Protein AF-A0AAD5RZU9-F1 (afdb_monomer)

Structure (mmCIF, N/CA/C/O backbone):
data_AF-A0AAD5RZU9-F1
#
_entry.id   AF-A0AAD5RZU9-F1
#
loop_
_atom_site.group_PDB
_atom_site.id
_atom_site.type_symbol
_atom_site.label_atom_id
_atom_site.label_alt_id
_atom_site.label_comp_id
_atom_site.label_asym_id
_atom_site.label_entity_id
_atom_site.label_seq_id
_atom_site.pdbx_PDB_ins_code
_atom_site.Cartn_x
_atom_site.Cartn_y
_atom_site.Cartn_z
_atom_site.occupancy
_atom_site.B_iso_or_equiv
_atom_site.auth_seq_id
_atom_site.auth_comp_id
_atom_site.auth_asym_id
_atom_site.auth_atom_id
_atom_site.pdbx_PDB_model_num
ATOM 1 N N . MET A 1 1 ? 43.852 -25.094 -18.781 1.00 45.72 1 MET A N 1
ATOM 2 C CA . MET A 1 1 ? 44.597 -25.985 -17.863 1.00 45.72 1 MET A CA 1
ATOM 3 C C . MET A 1 1 ? 44.093 -27.403 -18.079 1.00 45.72 1 MET A C 1
ATOM 5 O O . MET A 1 1 ? 42.888 -27.613 -18.045 1.00 45.72 1 MET A O 1
ATOM 9 N N . ASN A 1 2 ? 44.993 -28.327 -18.418 1.00 46.03 2 ASN A N 1
ATOM 10 C CA . ASN A 1 2 ? 44.664 -29.678 -18.882 1.00 46.03 2 ASN A CA 1
ATOM 11 C C . ASN A 1 2 ? 44.110 -30.547 -17.738 1.00 46.03 2 ASN A C 1
ATOM 13 O O . ASN A 1 2 ? 44.664 -30.569 -16.645 1.00 46.03 2 ASN A O 1
ATOM 17 N N . SER A 1 3 ? 43.025 -31.283 -18.001 1.00 56.66 3 SER A N 1
ATOM 18 C CA . SER A 1 3 ? 42.264 -32.088 -17.022 1.00 56.66 3 SER A CA 1
ATOM 19 C C . SER A 1 3 ? 42.995 -33.360 -16.532 1.00 56.66 3 SER A C 1
ATOM 21 O O . SER A 1 3 ? 42.434 -34.176 -15.807 1.00 56.66 3 SER A O 1
ATOM 23 N N . SER A 1 4 ? 44.257 -33.548 -16.920 1.00 58.56 4 SER A N 1
ATOM 24 C CA . SER A 1 4 ? 45.050 -34.759 -16.678 1.00 58.56 4 SER A CA 1
ATOM 25 C C . SER A 1 4 ? 45.869 -34.753 -15.378 1.00 58.56 4 SER A C 1
ATOM 27 O O . SER A 1 4 ? 46.595 -35.707 -15.127 1.00 58.56 4 SER A O 1
ATOM 29 N N . GLN A 1 5 ? 45.742 -33.727 -14.529 1.00 66.19 5 GLN A N 1
ATOM 30 C CA . GLN A 1 5 ? 46.444 -33.624 -13.233 1.00 66.19 5 GLN A CA 1
ATOM 31 C C . GLN A 1 5 ? 45.500 -33.625 -12.017 1.00 66.19 5 GLN A C 1
ATOM 33 O O . GLN A 1 5 ? 45.852 -33.140 -10.946 1.00 66.19 5 GLN A O 1
ATOM 38 N N . LEU A 1 6 ? 44.286 -34.157 -12.162 1.00 69.06 6 LEU A N 1
ATOM 39 C CA . LEU A 1 6 ? 43.354 -34.309 -11.044 1.00 69.06 6 LEU A CA 1
ATOM 40 C C . LEU A 1 6 ? 43.446 -35.718 -10.456 1.00 69.06 6 LEU A C 1
ATOM 42 O O . LEU A 1 6 ? 43.413 -36.712 -11.181 1.00 69.06 6 LEU A O 1
ATOM 46 N N . CYS A 1 7 ? 43.532 -35.789 -9.127 1.00 77.94 7 CYS A N 1
ATOM 47 C CA . CYS A 1 7 ? 43.504 -37.042 -8.382 1.00 77.94 7 CYS A CA 1
ATOM 48 C C . CYS A 1 7 ? 42.190 -37.808 -8.641 1.00 77.94 7 CYS A C 1
ATOM 50 O O . CYS A 1 7 ? 41.152 -37.188 -8.883 1.00 77.94 7 CYS A O 1
ATOM 52 N N . HIS A 1 8 ? 42.204 -39.144 -8.576 1.00 73.06 8 HIS A N 1
ATOM 53 C CA . HIS A 1 8 ? 41.023 -39.969 -8.883 1.00 73.06 8 HIS A CA 1
ATOM 54 C C . HIS A 1 8 ? 39.801 -39.586 -8.024 1.00 73.06 8 HIS A C 1
ATOM 56 O O . HIS A 1 8 ? 38.738 -39.297 -8.569 1.00 73.06 8 HIS A O 1
ATOM 62 N N . ASN A 1 9 ? 39.994 -39.405 -6.712 1.00 70.69 9 ASN A N 1
ATOM 63 C CA . ASN A 1 9 ? 38.937 -38.948 -5.796 1.00 70.69 9 ASN A CA 1
ATOM 64 C C . ASN A 1 9 ? 38.432 -37.532 -6.114 1.00 70.69 9 ASN A C 1
ATOM 66 O O . ASN A 1 9 ? 37.252 -37.232 -5.957 1.00 70.69 9 ASN A O 1
ATOM 70 N N . CYS A 1 10 ? 39.311 -36.655 -6.600 1.00 70.25 10 CYS A N 1
ATOM 71 C CA . CYS A 1 10 ? 38.970 -35.289 -6.988 1.00 70.25 10 CYS A CA 1
ATOM 72 C C . CYS A 1 10 ? 38.070 -35.290 -8.233 1.00 70.25 10 CYS A C 1
ATOM 74 O O . CYS A 1 10 ? 37.144 -34.488 -8.350 1.00 70.25 10 CYS A O 1
ATOM 76 N N . ARG A 1 11 ? 3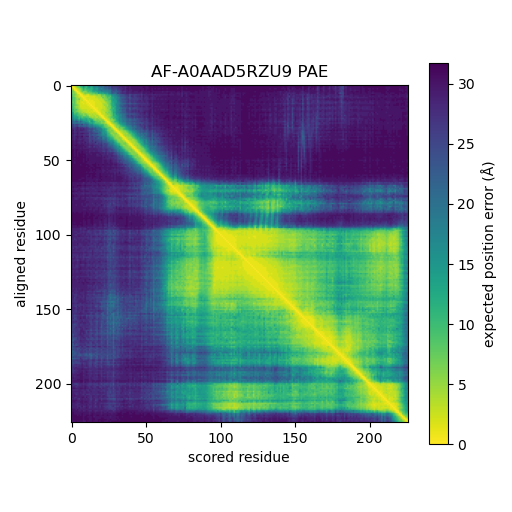8.326 -36.222 -9.158 1.00 75.56 11 ARG A N 1
ATOM 77 C CA . ARG A 1 11 ? 37.529 -36.421 -10.369 1.00 75.56 11 ARG A CA 1
ATOM 78 C C . ARG A 1 11 ? 36.162 -37.027 -10.047 1.00 75.56 11 ARG A C 1
ATOM 80 O O . ARG A 1 11 ? 35.163 -36.583 -10.611 1.00 75.56 11 ARG A O 1
ATOM 87 N N . GLU A 1 12 ? 36.096 -37.979 -9.121 1.00 73.44 12 GLU A N 1
ATOM 88 C CA . GLU A 1 12 ? 34.823 -38.545 -8.660 1.00 73.44 12 GLU A CA 1
ATOM 89 C C . GLU A 1 12 ? 33.955 -37.515 -7.929 1.00 73.44 12 GLU A C 1
ATOM 91 O O . GLU A 1 12 ? 32.762 -37.418 -8.221 1.00 73.44 12 GLU A O 1
ATOM 96 N N . ALA A 1 13 ? 34.544 -36.674 -7.074 1.00 70.88 13 ALA A N 1
ATOM 97 C CA . ALA A 1 13 ? 33.821 -35.599 -6.391 1.00 70.88 13 ALA A CA 1
ATOM 98 C C . ALA A 1 13 ? 33.225 -34.574 -7.377 1.00 70.88 13 ALA A C 1
ATOM 100 O O . ALA A 1 13 ? 32.072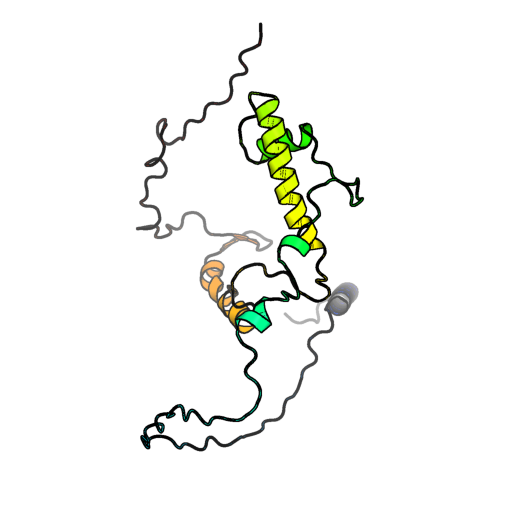 -34.160 -7.232 1.00 70.88 13 ALA A O 1
ATOM 101 N N . LEU A 1 14 ? 33.968 -34.224 -8.434 1.00 70.38 14 LEU A N 1
ATOM 102 C CA . LEU A 1 14 ? 33.482 -33.346 -9.505 1.00 70.38 14 LEU A CA 1
ATOM 103 C C . LEU A 1 14 ? 32.337 -33.993 -10.300 1.00 70.38 14 LEU A C 1
ATOM 105 O O . LEU A 1 14 ? 31.335 -33.342 -10.603 1.00 70.38 14 LEU A O 1
ATOM 109 N N . HIS A 1 15 ? 32.437 -35.291 -10.599 1.00 68.81 15 HIS A N 1
ATOM 110 C CA . HIS A 1 15 ? 31.354 -36.022 -11.259 1.00 68.81 15 HIS A CA 1
ATOM 111 C C . HIS A 1 15 ? 30.110 -36.173 -10.369 1.00 68.81 15 HIS A C 1
ATOM 113 O O . HIS A 1 15 ? 28.994 -36.105 -10.889 1.00 68.81 15 HIS A O 1
ATOM 119 N N . ALA A 1 16 ? 30.271 -36.332 -9.053 1.00 69.56 16 ALA A N 1
ATOM 120 C CA . ALA A 1 16 ? 29.161 -36.386 -8.104 1.00 69.56 16 ALA A CA 1
ATOM 121 C C . ALA A 1 16 ? 28.430 -35.035 -8.003 1.00 69.56 16 ALA A C 1
ATOM 123 O O . ALA A 1 16 ? 27.199 -35.002 -8.084 1.00 69.56 16 ALA A O 1
ATOM 124 N N . GLN A 1 17 ? 29.167 -33.916 -7.947 1.00 63.59 17 GL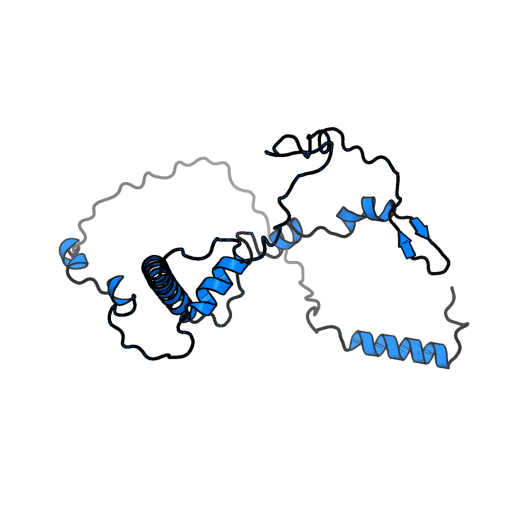N A N 1
ATOM 125 C CA . GLN A 1 17 ? 28.566 -32.576 -7.980 1.00 63.59 17 GLN A CA 1
ATOM 126 C C . GLN A 1 17 ? 27.812 -32.303 -9.288 1.00 63.59 17 GLN A C 1
ATOM 128 O O . GLN A 1 17 ? 26.684 -31.811 -9.255 1.00 63.59 17 GLN A O 1
ATOM 133 N N . LEU A 1 18 ? 28.376 -32.673 -10.442 1.00 62.72 18 LEU A N 1
ATOM 134 C CA . LEU A 1 18 ? 27.710 -32.461 -11.733 1.00 62.72 18 LEU A CA 1
ATOM 135 C C . LEU A 1 18 ? 26.458 -33.339 -11.916 1.00 62.72 18 LEU A C 1
ATOM 137 O O . LEU A 1 18 ? 25.520 -32.923 -12.600 1.00 62.72 18 LEU A O 1
ATOM 141 N N . ARG A 1 19 ? 26.398 -34.528 -11.296 1.00 59.28 19 ARG A N 1
ATOM 142 C CA . ARG A 1 19 ? 25.178 -35.360 -11.282 1.00 59.28 19 ARG A CA 1
ATOM 143 C C . ARG A 1 19 ? 24.091 -34.763 -10.392 1.00 59.28 19 ARG A C 1
ATOM 145 O O . ARG A 1 19 ? 22.953 -34.683 -10.843 1.00 59.28 19 ARG A O 1
ATOM 152 N N . SER A 1 20 ? 24.450 -34.281 -9.199 1.00 56.91 20 SER A N 1
ATOM 153 C CA . SER A 1 20 ? 23.518 -33.590 -8.297 1.00 56.91 20 SER A CA 1
ATOM 154 C C . SER A 1 20 ? 22.915 -32.334 -8.933 1.00 56.91 20 SER A C 1
ATOM 156 O O . SER A 1 20 ? 21.751 -32.032 -8.690 1.00 56.91 20 SER A O 1
ATOM 158 N N . TYR A 1 21 ? 23.687 -31.621 -9.758 1.00 52.09 21 TYR A N 1
ATOM 159 C CA . TYR A 1 21 ? 23.225 -30.403 -10.427 1.00 52.09 21 TYR A CA 1
ATOM 160 C C . TYR A 1 21 ? 22.329 -30.689 -11.642 1.00 52.09 21 TYR A C 1
ATOM 162 O O . TYR A 1 21 ? 21.478 -29.880 -11.994 1.00 52.09 21 TYR A O 1
ATOM 170 N N . ARG A 1 22 ? 22.471 -31.858 -12.286 1.00 53.28 22 ARG A N 1
ATOM 171 C CA . ARG A 1 22 ? 21.589 -32.275 -13.392 1.00 53.28 22 ARG A CA 1
ATOM 172 C C . ARG A 1 22 ? 20.238 -32.820 -12.928 1.00 53.28 22 ARG A C 1
ATOM 174 O O . ARG A 1 22 ? 19.300 -32.795 -13.719 1.00 53.28 22 ARG A O 1
ATOM 181 N N . SER A 1 23 ? 20.117 -33.286 -11.685 1.00 52.91 23 SER A N 1
ATOM 182 C CA . SER A 1 23 ? 18.847 -33.772 -11.120 1.00 52.91 23 SER A CA 1
ATOM 183 C C . SER A 1 23 ? 17.966 -32.675 -10.510 1.00 52.91 23 SER A C 1
ATOM 185 O O . SER A 1 23 ? 16.815 -32.950 -10.192 1.00 52.91 23 SER A O 1
ATOM 187 N N . SER A 1 24 ? 18.474 -31.446 -10.353 1.00 51.19 24 SER A N 1
ATOM 188 C CA . SER A 1 24 ? 17.739 -30.305 -9.781 1.00 51.19 24 SER A CA 1
ATOM 189 C C . SER A 1 24 ? 17.290 -29.264 -10.814 1.00 51.19 24 SER A C 1
ATOM 191 O O . SER A 1 24 ? 16.790 -28.206 -10.438 1.00 51.19 24 SER A O 1
ATOM 193 N N . ILE A 1 25 ? 17.439 -29.549 -12.112 1.00 46.56 25 ILE A N 1
ATOM 194 C CA . ILE A 1 25 ? 16.925 -28.688 -13.182 1.00 46.56 25 ILE A CA 1
ATOM 195 C C . ILE A 1 25 ? 15.514 -29.172 -13.551 1.00 46.56 25 ILE A C 1
ATOM 197 O O . ILE A 1 25 ? 15.372 -30.302 -14.029 1.00 46.56 25 ILE A O 1
ATOM 201 N N . PRO A 1 26 ? 14.458 -28.359 -13.361 1.00 46.19 26 PRO A N 1
ATOM 202 C CA . PRO A 1 26 ? 13.126 -28.706 -13.833 1.00 46.19 26 PRO A CA 1
ATOM 203 C C . PRO A 1 26 ? 13.129 -28.893 -15.357 1.00 46.19 26 PRO A C 1
ATOM 205 O O . PRO A 1 26 ? 13.631 -28.067 -16.119 1.00 46.19 26 PRO A O 1
ATOM 208 N N . ILE A 1 27 ? 12.546 -30.008 -15.799 1.00 49.03 27 ILE A N 1
ATOM 209 C CA . ILE A 1 27 ? 12.383 -30.406 -17.200 1.00 49.03 27 ILE A CA 1
ATOM 210 C C . ILE A 1 27 ? 11.407 -29.437 -17.883 1.00 49.03 27 ILE A C 1
ATOM 212 O O . ILE A 1 27 ? 10.227 -29.748 -17.999 1.00 49.03 27 ILE A O 1
ATOM 216 N N . ARG A 1 28 ? 11.854 -28.260 -18.336 1.00 47.66 28 ARG A N 1
ATOM 217 C CA . ARG A 1 28 ? 11.049 -27.388 -19.219 1.00 47.66 28 ARG A CA 1
ATOM 218 C C . ARG A 1 28 ? 11.878 -26.594 -20.224 1.00 47.66 28 ARG A C 1
ATOM 220 O O . ARG A 1 28 ? 11.699 -25.400 -20.385 1.00 47.66 28 ARG A O 1
ATOM 227 N N . TYR A 1 29 ? 12.721 -27.282 -20.980 1.00 41.19 29 TYR A N 1
ATOM 228 C CA . TYR A 1 29 ? 13.055 -26.849 -22.340 1.00 41.19 29 TYR A CA 1
ATOM 229 C C . TYR A 1 29 ? 13.490 -28.069 -23.146 1.00 41.19 29 TYR A C 1
ATOM 231 O O . TYR A 1 29 ? 14.670 -28.352 -23.340 1.00 41.19 29 TYR A O 1
ATOM 239 N N . ARG A 1 30 ? 12.495 -28.835 -23.606 1.00 43.59 30 ARG A N 1
ATOM 240 C CA . ARG A 1 30 ? 12.691 -29.671 -24.787 1.00 43.59 30 ARG A CA 1
ATOM 241 C C . ARG A 1 30 ? 12.701 -28.739 -25.992 1.00 43.59 30 ARG A C 1
ATOM 243 O O . ARG A 1 30 ? 11.746 -28.009 -26.233 1.00 43.59 30 ARG A O 1
ATOM 250 N N . THR A 1 31 ? 13.813 -28.777 -26.707 1.00 45.03 31 THR A N 1
ATOM 251 C CA . THR A 1 31 ? 14.029 -28.193 -28.026 1.00 45.03 31 THR A CA 1
ATOM 252 C C . THR A 1 31 ? 12.870 -28.529 -28.961 1.00 45.03 31 THR A C 1
ATOM 254 O O . THR A 1 31 ? 12.648 -29.702 -29.261 1.00 45.03 31 THR A O 1
ATOM 257 N N . ILE A 1 32 ? 12.159 -27.511 -29.447 1.00 40.56 32 ILE A N 1
ATOM 258 C CA . ILE A 1 32 ? 11.308 -27.654 -30.626 1.00 40.56 32 ILE A CA 1
ATOM 259 C C . ILE A 1 32 ? 12.137 -27.193 -31.821 1.00 40.56 32 ILE A C 1
ATOM 261 O O . ILE A 1 32 ? 12.417 -26.009 -31.997 1.00 40.56 32 ILE A O 1
ATOM 265 N N . THR A 1 33 ? 12.551 -28.157 -32.634 1.00 40.78 33 THR A N 1
ATOM 266 C CA . THR A 1 33 ? 13.035 -27.928 -33.991 1.00 40.78 33 THR A CA 1
ATOM 267 C C . THR A 1 33 ? 11.817 -27.587 -34.846 1.00 40.78 33 THR A C 1
ATOM 269 O O . THR A 1 33 ? 11.005 -28.466 -35.123 1.00 40.78 33 THR A O 1
ATOM 272 N N . ILE A 1 34 ? 11.651 -26.323 -35.238 1.00 43.97 34 ILE A N 1
ATOM 273 C CA . ILE A 1 34 ? 10.609 -25.937 -36.197 1.00 43.97 34 ILE A CA 1
ATOM 274 C C . ILE A 1 34 ? 11.289 -25.676 -37.533 1.00 43.97 34 ILE A C 1
ATOM 276 O O . ILE A 1 34 ? 12.122 -24.778 -37.666 1.00 43.97 34 ILE A O 1
ATOM 280 N N . LEU A 1 35 ? 10.950 -26.516 -38.508 1.00 38.34 35 LEU A N 1
ATOM 281 C CA . LEU A 1 35 ? 11.321 -26.327 -39.897 1.00 38.34 35 LEU A CA 1
ATOM 282 C C . LEU A 1 35 ? 10.748 -25.009 -40.429 1.00 38.34 35 LEU A C 1
ATOM 284 O O . LEU A 1 35 ? 9.599 -24.647 -40.195 1.00 38.34 35 LEU A O 1
ATOM 288 N N . SER A 1 36 ? 11.595 -24.345 -41.204 1.00 41.50 36 SER A N 1
ATOM 289 C CA . SER A 1 36 ? 11.305 -23.219 -42.078 1.00 41.50 36 SER A CA 1
ATOM 290 C C . SER A 1 36 ? 10.091 -23.478 -42.977 1.00 41.50 36 SER A C 1
ATOM 292 O O . SER A 1 36 ? 10.122 -24.355 -43.840 1.00 41.50 36 SER A O 1
ATOM 294 N N . THR A 1 37 ? 9.061 -22.644 -42.841 1.00 44.59 37 THR A N 1
ATOM 295 C CA . THR A 1 37 ? 8.047 -22.430 -43.880 1.00 44.59 37 THR A CA 1
ATOM 296 C C . THR A 1 37 ? 8.083 -20.980 -44.330 1.00 44.59 37 THR A C 1
ATOM 298 O O . THR A 1 37 ? 7.608 -20.059 -43.671 1.00 44.59 37 THR A O 1
ATOM 301 N N . ARG A 1 38 ? 8.681 -20.806 -45.505 1.00 48.19 38 ARG A N 1
ATOM 302 C CA . ARG A 1 38 ? 8.649 -19.616 -46.348 1.00 48.19 38 ARG A CA 1
ATOM 303 C C . ARG A 1 38 ? 7.195 -19.368 -46.765 1.00 48.19 38 ARG A C 1
ATOM 305 O O . ARG A 1 38 ? 6.623 -20.194 -47.472 1.00 48.19 38 ARG A O 1
ATOM 312 N N . HIS A 1 39 ? 6.598 -18.252 -46.355 1.00 37.72 39 HIS A N 1
ATOM 313 C CA . HIS A 1 39 ? 5.338 -17.772 -46.928 1.00 37.72 39 HIS A CA 1
ATOM 314 C C . HIS A 1 39 ? 5.494 -16.348 -47.461 1.00 37.72 39 HIS A C 1
ATOM 316 O O . HIS A 1 39 ? 6.041 -15.451 -46.820 1.00 37.72 39 HIS A O 1
ATOM 322 N N . GLN A 1 40 ? 5.081 -16.220 -48.717 1.00 47.47 40 GLN A N 1
ATOM 323 C CA . GLN A 1 40 ? 5.221 -15.082 -49.609 1.00 47.47 40 GLN A CA 1
ATOM 324 C C . GLN A 1 40 ? 4.556 -13.824 -49.048 1.00 47.47 40 GLN A C 1
ATOM 326 O O . GLN A 1 40 ? 3.350 -13.783 -48.817 1.00 47.47 40 GLN A O 1
ATOM 331 N N . ARG A 1 41 ? 5.341 -12.749 -48.937 1.00 34.03 41 ARG A N 1
ATOM 332 C CA . ARG A 1 41 ? 4.817 -11.385 -48.877 1.00 34.03 41 ARG A CA 1
ATOM 333 C C . ARG A 1 41 ? 4.328 -10.999 -50.273 1.00 34.03 41 ARG A C 1
ATOM 335 O O . ARG A 1 41 ? 5.120 -10.566 -51.107 1.00 34.03 41 ARG A O 1
ATOM 342 N N . HIS A 1 42 ? 3.030 -11.145 -50.530 1.00 38.81 42 HIS A N 1
ATOM 343 C CA . HIS A 1 42 ? 2.395 -10.419 -51.625 1.00 38.81 42 HIS A CA 1
ATOM 344 C C . HIS A 1 42 ? 2.153 -8.974 -51.192 1.00 38.81 42 HIS A C 1
ATOM 346 O O . HIS A 1 42 ? 1.355 -8.669 -50.311 1.00 38.81 42 HIS A O 1
ATOM 352 N N . ASN A 1 43 ? 2.912 -8.094 -51.830 1.00 44.31 43 ASN A N 1
ATOM 353 C CA . ASN A 1 43 ? 2.862 -6.653 -51.706 1.00 44.31 43 ASN A CA 1
ATOM 354 C C . ASN A 1 43 ? 1.701 -6.128 -52.570 1.00 44.31 43 ASN A C 1
ATOM 356 O O . ASN A 1 43 ? 1.798 -6.165 -53.796 1.00 44.31 43 ASN A O 1
ATOM 360 N N . ARG A 1 44 ? 0.598 -5.671 -51.968 1.00 43.38 44 ARG A N 1
ATOM 361 C CA . ARG A 1 44 ? -0.430 -4.868 -52.656 1.00 43.38 44 ARG A CA 1
ATOM 362 C C . ARG A 1 44 ? -1.193 -4.007 -51.654 1.00 43.38 44 ARG A C 1
ATOM 364 O O . ARG A 1 44 ? -2.103 -4.483 -50.993 1.00 43.38 44 ARG A O 1
ATOM 371 N N . SER A 1 45 ? -0.851 -2.724 -51.595 1.00 37.31 45 SER A N 1
ATOM 372 C CA . SER A 1 45 ? -1.811 -1.653 -51.312 1.00 37.31 45 SER A CA 1
ATOM 373 C C . SER A 1 45 ? -1.154 -0.297 -51.539 1.00 37.31 45 SER A C 1
ATOM 375 O O . SER A 1 45 ? -0.295 0.092 -50.758 1.00 37.31 45 SER A O 1
ATOM 377 N N . ARG A 1 46 ? -1.581 0.411 -52.593 1.00 47.62 46 ARG A N 1
ATOM 378 C CA . ARG A 1 46 ? -1.990 1.826 -52.534 1.00 47.62 46 ARG A CA 1
ATOM 379 C C . ARG A 1 46 ? -2.968 2.087 -53.679 1.00 47.62 46 ARG A C 1
ATOM 381 O O . ARG A 1 46 ? -2.597 2.550 -54.748 1.00 47.62 46 ARG A O 1
ATOM 388 N N . GLY A 1 47 ? -4.225 1.734 -53.442 1.00 40.50 47 GLY A N 1
ATOM 389 C CA . GLY A 1 47 ? -5.368 2.172 -54.234 1.00 40.50 47 GLY A CA 1
ATOM 390 C C . GLY A 1 47 ? -6.431 2.651 -53.260 1.00 40.50 47 GLY A C 1
ATOM 391 O O . GLY A 1 47 ? -7.098 1.837 -52.629 1.00 40.50 47 GLY A O 1
ATOM 392 N N . ALA A 1 48 ? -6.517 3.966 -53.076 1.00 52.97 48 ALA A N 1
ATOM 393 C CA . ALA A 1 48 ? -7.523 4.600 -52.244 1.00 52.97 48 ALA A CA 1
ATOM 394 C C . ALA A 1 48 ? -8.917 4.291 -52.805 1.00 52.97 48 ALA A C 1
ATOM 396 O O . ALA A 1 48 ? -9.280 4.772 -53.874 1.00 52.97 48 ALA A O 1
ATOM 397 N N . THR A 1 49 ? -9.703 3.504 -52.074 1.00 47.38 49 THR A N 1
ATOM 398 C CA . THR A 1 49 ? -11.151 3.442 -52.266 1.00 47.38 49 THR A CA 1
ATOM 399 C C . THR A 1 49 ? -11.817 3.738 -50.932 1.00 47.38 49 THR A C 1
ATOM 401 O O . THR A 1 49 ? -11.535 3.138 -49.897 1.00 47.38 49 THR A O 1
ATOM 404 N N . LYS A 1 50 ? -12.626 4.791 -50.969 1.00 53.31 50 LYS A N 1
ATOM 405 C CA . LYS A 1 50 ? -13.433 5.337 -49.883 1.00 53.31 50 LYS A CA 1
ATOM 406 C C . LYS A 1 50 ? -14.373 4.230 -49.375 1.00 53.31 50 LYS A C 1
ATOM 408 O O . LYS A 1 50 ? -15.004 3.588 -50.217 1.00 53.31 50 LYS A O 1
ATOM 413 N N . PRO A 1 51 ? -14.504 3.986 -48.058 1.00 50.00 51 PRO A N 1
ATOM 414 C CA . PRO A 1 51 ? -15.500 3.036 -47.584 1.00 50.00 51 PRO A CA 1
ATOM 415 C C . PRO A 1 51 ? -16.891 3.578 -47.946 1.00 50.00 51 PRO A C 1
ATOM 417 O O . PRO A 1 51 ? -17.133 4.779 -47.768 1.00 50.00 51 PRO A O 1
ATOM 420 N N . PRO A 1 52 ? -17.810 2.752 -48.474 1.00 50.06 52 PRO A N 1
ATOM 421 C CA . PRO A 1 52 ? -19.182 3.187 -48.653 1.00 50.06 52 PRO A CA 1
ATOM 422 C C . PRO A 1 52 ? -19.754 3.526 -47.276 1.00 50.06 52 PRO A C 1
ATOM 424 O O . PRO A 1 52 ? -19.692 2.726 -46.339 1.00 50.06 52 PRO A O 1
ATOM 427 N N . GLY A 1 53 ? -20.272 4.749 -47.158 1.00 45.47 53 GLY A N 1
ATOM 428 C CA . GLY A 1 53 ? -21.021 5.193 -45.996 1.00 45.47 53 GLY A CA 1
ATOM 429 C C . GLY A 1 53 ? -22.120 4.181 -45.714 1.00 45.47 53 GLY A C 1
ATOM 430 O O . GLY A 1 53 ? -22.974 3.918 -46.559 1.00 45.47 53 GLY A O 1
ATOM 431 N N . ARG A 1 54 ? -22.057 3.578 -44.530 1.00 44.72 54 ARG A N 1
ATOM 432 C CA . ARG A 1 54 ? -23.060 2.646 -44.039 1.00 44.72 54 ARG A CA 1
ATOM 433 C C . ARG A 1 54 ? -24.309 3.464 -43.721 1.00 44.72 54 ARG A C 1
ATOM 435 O O . ARG A 1 54 ? -24.481 3.942 -42.605 1.00 44.72 54 ARG A O 1
ATOM 442 N N . ALA A 1 55 ? -25.135 3.683 -44.740 1.00 43.88 55 ALA A N 1
ATOM 443 C CA . ALA A 1 55 ? -26.494 4.153 -44.560 1.00 43.88 55 ALA A CA 1
ATOM 444 C C . ALA A 1 55 ? -27.188 3.145 -43.639 1.00 43.88 55 ALA A C 1
ATOM 446 O O . ALA A 1 55 ? -27.293 1.962 -43.964 1.00 43.88 55 ALA A O 1
ATOM 447 N N . LEU A 1 56 ? -27.583 3.607 -42.455 1.00 49.16 56 LEU A N 1
ATOM 448 C CA . LEU A 1 56 ? -28.472 2.879 -41.563 1.00 49.16 56 LEU A CA 1
ATOM 449 C C . LEU A 1 56 ? -29.832 2.815 -42.261 1.00 49.16 56 LEU A C 1
ATOM 451 O O . LEU A 1 56 ? -30.676 3.691 -42.101 1.00 49.16 56 LEU A O 1
ATOM 455 N N . SER A 1 57 ? -30.013 1.803 -43.101 1.00 48.91 57 SER A N 1
ATOM 456 C CA . SER A 1 57 ? -31.314 1.410 -43.609 1.00 48.91 57 SER A CA 1
ATOM 457 C C . SER A 1 57 ? -32.132 0.908 -42.422 1.00 48.91 57 SER A C 1
ATOM 459 O O . SER A 1 57 ? -31.902 -0.178 -41.892 1.00 48.91 57 SER A O 1
ATOM 461 N N . SER A 1 58 ? -33.093 1.722 -41.988 1.00 52.53 58 SER A N 1
ATOM 462 C CA . SER A 1 58 ? -34.176 1.315 -41.099 1.00 52.53 58 SER A CA 1
ATOM 463 C C . SER A 1 58 ? -35.114 0.376 -41.861 1.00 52.53 58 SER A C 1
ATOM 465 O O . SER A 1 58 ? -36.207 0.759 -42.274 1.00 52.53 58 SER A O 1
ATOM 467 N N . SER A 1 59 ? -34.663 -0.851 -42.109 1.00 50.03 59 SER A N 1
ATOM 468 C CA . SER A 1 59 ? -35.545 -1.931 -42.525 1.00 50.03 59 SER A CA 1
ATOM 469 C C . SER A 1 59 ? -36.367 -2.340 -41.310 1.00 50.03 59 SER A C 1
ATOM 471 O O . SER A 1 59 ? -35.847 -2.943 -40.368 1.00 50.03 59 SER A O 1
ATOM 473 N N . SER A 1 60 ? -37.644 -1.984 -41.339 1.00 52.06 60 SER A N 1
ATOM 474 C CA . SER A 1 60 ? -38.713 -2.449 -40.462 1.00 52.06 60 SER A CA 1
ATOM 475 C C . SER A 1 60 ? -38.903 -3.962 -40.621 1.00 52.06 60 SER A C 1
ATOM 477 O O . SER A 1 60 ? -39.844 -4.447 -41.242 1.00 52.06 60 SER A O 1
ATOM 479 N N . GLY A 1 61 ? -37.961 -4.725 -40.067 1.00 48.47 61 GLY A N 1
ATOM 480 C CA . GLY A 1 61 ? -38.115 -6.148 -39.816 1.00 48.47 61 GLY A CA 1
ATOM 481 C C . GLY A 1 61 ? -39.046 -6.336 -38.625 1.00 48.47 61 GLY A C 1
ATOM 482 O O . GLY A 1 61 ? -38.730 -5.924 -37.512 1.00 48.47 61 GLY A O 1
ATOM 483 N N . SER A 1 62 ? -40.200 -6.947 -38.878 1.00 47.72 62 SER A N 1
ATOM 484 C CA . SER A 1 62 ? -41.169 -7.409 -37.884 1.00 47.72 62 SER A CA 1
ATOM 485 C C . SER A 1 62 ? -40.564 -8.524 -37.014 1.00 47.72 62 SER A C 1
ATOM 487 O O . SER A 1 62 ? -40.807 -9.711 -37.208 1.00 47.72 62 SER A O 1
ATOM 489 N N . GLY A 1 63 ? -39.701 -8.135 -36.081 1.00 50.09 63 GLY A N 1
ATOM 490 C CA . GLY A 1 63 ? -39.177 -8.960 -35.001 1.00 50.09 63 GLY A CA 1
ATOM 491 C C . GLY A 1 63 ? -39.282 -8.123 -33.740 1.00 50.09 63 GLY A C 1
ATOM 492 O O . GLY A 1 63 ? -38.511 -7.184 -33.574 1.00 50.09 63 GLY A O 1
ATOM 493 N N . GLY A 1 64 ? -40.305 -8.398 -32.925 1.00 57.28 64 GLY A N 1
ATOM 494 C CA . GLY A 1 64 ? -40.775 -7.536 -31.840 1.00 57.28 64 GLY A CA 1
ATOM 495 C C . GLY A 1 64 ? -39.651 -6.906 -31.021 1.00 57.28 64 GLY A C 1
ATOM 496 O O . GLY A 1 64 ? -39.031 -7.558 -30.180 1.00 57.28 64 GLY A O 1
ATOM 497 N N . THR A 1 65 ? -39.415 -5.614 -31.249 1.00 61.97 65 THR A N 1
ATOM 498 C CA . THR A 1 65 ? -38.571 -4.783 -30.398 1.00 61.97 65 THR A CA 1
ATOM 499 C C . THR A 1 65 ? -39.319 -4.604 -29.085 1.00 61.97 65 THR A C 1
ATOM 501 O O . THR A 1 65 ? -40.136 -3.690 -28.956 1.00 61.97 65 THR A O 1
ATOM 504 N N . LYS A 1 66 ? -39.108 -5.522 -28.133 1.00 72.56 66 LYS A N 1
ATOM 505 C CA . LYS A 1 66 ? -39.606 -5.366 -26.762 1.00 72.56 66 LYS A CA 1
ATOM 506 C C . LYS A 1 66 ? -39.276 -3.948 -26.318 1.00 72.56 66 LYS A C 1
ATOM 508 O O . LYS A 1 66 ? -38.127 -3.516 -26.440 1.00 72.56 66 LYS A O 1
ATOM 513 N N . SER A 1 67 ? -40.296 -3.211 -25.886 1.00 83.75 67 SER A N 1
ATOM 514 C CA . SER A 1 67 ? -40.101 -1.835 -25.440 1.00 83.75 67 SER A CA 1
ATOM 515 C C . SER A 1 67 ? -39.049 -1.825 -24.327 1.00 83.75 67 SER A C 1
ATOM 517 O O . SER A 1 67 ? -38.989 -2.749 -23.517 1.00 83.75 67 SER A O 1
ATOM 519 N N . LEU A 1 68 ? -38.194 -0.803 -24.282 1.00 82.38 68 LEU A N 1
ATOM 520 C CA . LEU A 1 68 ? -37.135 -0.688 -23.268 1.00 82.38 68 LEU A CA 1
ATOM 521 C C . LEU A 1 68 ? -37.711 -0.837 -21.843 1.00 82.38 68 LEU A C 1
ATOM 523 O O . LEU A 1 68 ? -37.127 -1.496 -20.988 1.00 82.38 68 LEU A O 1
ATOM 527 N N . SER A 1 69 ? -38.925 -0.320 -21.637 1.00 83.75 69 SER A N 1
ATOM 528 C CA . SER A 1 69 ? -39.761 -0.494 -20.446 1.00 83.75 69 SER A CA 1
ATOM 529 C C . SER A 1 69 ? -40.101 -1.952 -20.122 1.00 83.75 69 SER A C 1
ATOM 531 O O . SER A 1 69 ? -40.048 -2.343 -18.963 1.00 83.75 69 SER A O 1
ATOM 533 N N . GLU A 1 70 ? -40.411 -2.781 -21.116 1.00 85.69 70 GLU A N 1
ATOM 534 C CA . GLU A 1 70 ? -40.720 -4.201 -20.920 1.00 85.69 70 GLU A CA 1
ATOM 535 C C . GLU A 1 70 ? -39.462 -5.006 -20.558 1.00 85.69 70 GLU A C 1
ATOM 537 O O . GLU A 1 70 ? -39.519 -5.872 -19.686 1.00 85.69 70 GLU A O 1
ATOM 542 N N . ILE A 1 71 ? -38.307 -4.661 -21.140 1.00 82.50 71 ILE A N 1
ATOM 543 C CA . ILE A 1 71 ? -37.006 -5.269 -20.809 1.00 82.50 71 ILE A CA 1
ATOM 544 C C . ILE A 1 71 ? -36.574 -4.901 -19.381 1.00 82.50 71 ILE A C 1
ATOM 546 O O . ILE A 1 71 ? -36.125 -5.764 -18.631 1.00 82.50 71 ILE A O 1
ATOM 550 N N . LEU A 1 72 ? -36.742 -3.637 -18.982 1.00 84.25 72 LEU A N 1
ATOM 551 C CA . LEU A 1 72 ? -36.349 -3.153 -17.653 1.00 84.25 72 LEU A CA 1
ATOM 552 C C . LEU A 1 72 ? -37.373 -3.472 -16.550 1.00 84.25 72 LEU A C 1
ATOM 554 O O . LEU A 1 72 ? -37.034 -3.385 -15.373 1.00 84.25 72 LEU A O 1
ATOM 558 N N . SER A 1 73 ? -38.604 -3.864 -16.903 1.00 87.25 73 SER A N 1
ATOM 559 C CA . SER A 1 73 ? -39.663 -4.196 -15.933 1.00 87.25 73 SER A CA 1
ATOM 560 C C . SER A 1 73 ? -39.377 -5.451 -15.101 1.00 87.25 73 SER A C 1
ATOM 562 O O . SER A 1 73 ? -39.903 -5.596 -13.999 1.00 87.25 73 SER A O 1
ATOM 564 N N . LYS A 1 74 ? -38.535 -6.357 -15.613 1.00 82.25 74 LYS A N 1
ATOM 565 C CA . LYS A 1 74 ? -38.134 -7.602 -14.947 1.00 82.25 74 LYS A CA 1
ATOM 566 C C . LYS A 1 74 ? -36.609 -7.650 -14.842 1.00 82.25 74 LYS A C 1
ATOM 568 O O . LYS A 1 74 ? -35.979 -8.374 -15.615 1.00 82.25 74 LYS A O 1
ATOM 573 N N . PRO A 1 75 ? -35.994 -6.874 -13.932 1.00 78.62 75 PRO A N 1
ATOM 574 C CA . PRO A 1 75 ? -34.555 -6.947 -13.738 1.00 78.62 75 PRO A CA 1
ATOM 575 C C . PRO A 1 75 ? -34.203 -8.360 -13.263 1.00 78.62 75 PRO A C 1
ATOM 577 O O . PRO A 1 75 ? -34.641 -8.788 -12.198 1.00 78.62 75 PRO A O 1
ATOM 580 N N . SER A 1 76 ? -33.441 -9.101 -14.070 1.00 73.94 76 SER A N 1
ATOM 581 C CA . SER A 1 76 ? -33.061 -10.482 -13.751 1.00 73.94 76 SER A CA 1
ATOM 582 C C . SER A 1 76 ? -32.146 -10.551 -12.532 1.00 73.94 76 SER A C 1
ATOM 584 O O . SER A 1 76 ? -32.222 -11.517 -11.783 1.00 73.94 76 SER A O 1
ATOM 586 N N . TRP A 1 77 ? -31.343 -9.507 -12.302 1.00 74.81 77 TRP A N 1
ATOM 587 C CA . TRP A 1 77 ? -30.502 -9.347 -11.122 1.00 74.81 77 TRP A CA 1
ATOM 588 C C . TRP A 1 77 ? -30.493 -7.896 -10.653 1.00 74.81 77 TRP A C 1
ATOM 590 O O . TRP A 1 77 ? -30.427 -6.964 -11.456 1.00 74.81 77 TRP A O 1
ATOM 600 N N . SER A 1 78 ? -30.528 -7.705 -9.336 1.00 81.44 78 SER A N 1
ATOM 601 C CA . SER A 1 78 ? -30.258 -6.413 -8.714 1.00 81.44 78 SER A CA 1
ATOM 602 C C . SER A 1 78 ? -28.884 -6.459 -8.048 1.00 81.44 78 SER A C 1
ATOM 604 O O . SER A 1 78 ? -28.512 -7.464 -7.452 1.00 81.44 78 SER A O 1
ATOM 606 N N . VAL A 1 79 ? -28.122 -5.366 -8.081 1.00 78.19 79 VAL A N 1
ATOM 607 C CA . VAL A 1 79 ? -26.841 -5.302 -7.347 1.00 78.19 79 VAL A CA 1
ATOM 608 C C . VAL A 1 79 ? -27.065 -5.510 -5.841 1.00 78.19 79 VAL A C 1
ATOM 610 O O . VAL A 1 79 ? -26.245 -6.110 -5.159 1.00 78.19 79 VAL A O 1
ATOM 613 N N . ARG A 1 80 ? -28.231 -5.095 -5.325 1.00 76.31 80 ARG A N 1
ATOM 614 C CA . ARG A 1 80 ? -28.634 -5.317 -3.929 1.00 76.31 80 ARG A CA 1
ATOM 615 C C . ARG A 1 80 ? -28.786 -6.788 -3.552 1.00 76.31 80 ARG A C 1
ATOM 617 O O . ARG A 1 80 ? -28.564 -7.094 -2.392 1.00 76.31 80 ARG A O 1
ATOM 624 N N . SER A 1 81 ? -29.147 -7.671 -4.486 1.00 71.12 81 SER A N 1
ATOM 625 C CA . SER A 1 81 ? -29.244 -9.112 -4.213 1.00 71.12 81 SER A CA 1
ATOM 626 C C . SER A 1 81 ? -27.889 -9.823 -4.222 1.00 71.12 81 SER A C 1
ATOM 628 O O . SER A 1 81 ? -27.820 -10.959 -3.776 1.00 71.12 81 SER A O 1
ATOM 630 N N . LEU A 1 82 ? -26.833 -9.174 -4.728 1.00 72.12 82 LEU A N 1
ATOM 631 C CA . LEU A 1 82 ? -25.456 -9.679 -4.664 1.00 72.12 82 LEU A CA 1
ATOM 632 C C . LEU A 1 82 ? -24.733 -9.254 -3.380 1.00 72.12 82 LEU A C 1
ATOM 634 O O . LEU A 1 82 ? -23.682 -9.799 -3.070 1.00 72.12 82 LEU A O 1
ATOM 638 N N . LEU A 1 83 ? -25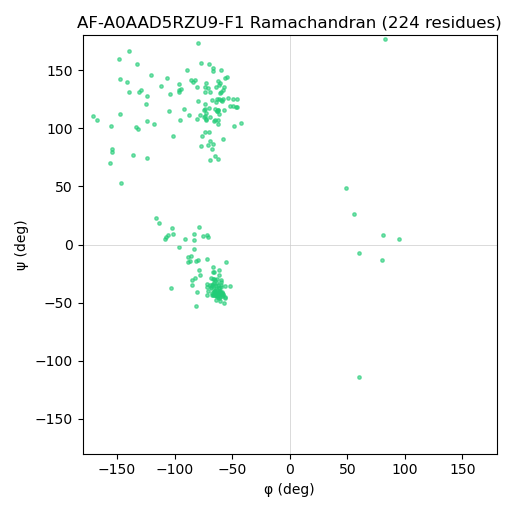.272 -8.272 -2.652 1.00 73.00 83 LEU A N 1
ATOM 639 C CA . LEU A 1 83 ? -24.728 -7.841 -1.370 1.00 73.00 83 LEU A CA 1
ATOM 640 C C . LEU A 1 83 ? -25.288 -8.728 -0.247 1.00 73.00 83 LEU A C 1
ATOM 642 O O . LEU A 1 83 ? -26.485 -9.032 -0.264 1.00 73.00 83 LEU A O 1
ATOM 646 N N . PRO A 1 84 ? -24.478 -9.082 0.764 1.00 67.69 84 PRO A N 1
ATOM 647 C CA . PRO A 1 84 ? -24.945 -9.814 1.933 1.00 67.69 84 PRO A CA 1
ATOM 648 C C . PRO A 1 84 ? -26.126 -9.101 2.609 1.00 67.69 84 PRO A C 1
ATOM 650 O O . PRO A 1 84 ? -26.150 -7.860 2.663 1.00 67.69 84 PRO A O 1
ATOM 653 N N . PRO A 1 85 ? -27.107 -9.841 3.158 1.00 66.19 85 PRO A N 1
ATOM 654 C CA . PRO A 1 85 ? -28.217 -9.234 3.878 1.00 66.19 85 PRO A CA 1
ATOM 655 C C . PRO A 1 85 ? -27.694 -8.368 5.034 1.00 66.19 85 PRO A C 1
ATOM 657 O O . PRO A 1 85 ? -26.795 -8.752 5.781 1.00 66.19 85 PRO A O 1
ATOM 660 N N . LYS A 1 86 ? -28.265 -7.164 5.190 1.00 61.75 86 LYS A N 1
ATOM 661 C CA . LYS A 1 86 ? -27.850 -6.189 6.221 1.00 61.75 86 LYS A CA 1
ATOM 662 C C . LYS A 1 86 ? -28.022 -6.719 7.650 1.00 61.75 86 LYS A C 1
ATOM 664 O O . LYS A 1 86 ? -27.368 -6.223 8.565 1.00 61.75 86 LYS A O 1
ATOM 669 N N . SER A 1 87 ? -28.890 -7.708 7.829 1.00 52.25 87 SER A N 1
ATOM 670 C CA . SER A 1 87 ? -29.241 -8.341 9.093 1.00 52.25 87 SER A CA 1
ATOM 671 C C . SER A 1 87 ? -28.526 -9.685 9.244 1.00 52.25 87 SER A C 1
ATOM 673 O O . SER A 1 87 ? -29.008 -10.702 8.768 1.00 52.25 87 SER A O 1
ATOM 675 N N . GLY A 1 88 ? -27.362 -9.648 9.893 1.00 53.88 88 GLY A N 1
ATOM 676 C CA . GLY A 1 88 ? -26.972 -10.549 10.989 1.00 53.88 88 GLY A CA 1
ATOM 677 C C . GLY A 1 88 ? -26.886 -12.070 10.814 1.00 53.88 88 GLY A C 1
ATOM 678 O O . GLY A 1 88 ? -26.401 -12.703 11.742 1.00 53.88 88 GLY A O 1
ATOM 679 N N . GLU A 1 89 ? -27.296 -12.679 9.707 1.00 51.78 89 GLU A N 1
ATOM 680 C CA . GLU A 1 89 ? -27.447 -14.140 9.637 1.00 51.78 89 GLU A CA 1
ATOM 681 C C . GLU A 1 89 ? -26.877 -14.700 8.336 1.00 51.78 89 GLU A C 1
ATOM 683 O O . GLU A 1 89 ? -27.593 -15.060 7.412 1.00 51.78 89 GLU A O 1
ATOM 688 N N . THR A 1 90 ? -25.554 -14.805 8.272 1.00 46.97 90 THR A N 1
ATOM 689 C CA . THR A 1 90 ? -24.931 -15.928 7.565 1.00 46.97 90 THR A CA 1
ATOM 690 C C . THR A 1 90 ? -23.632 -16.240 8.281 1.00 46.97 90 THR A C 1
ATOM 692 O O . THR A 1 90 ? -22.717 -15.423 8.356 1.00 46.97 90 THR A O 1
ATOM 695 N N . SER A 1 91 ? -23.650 -17.407 8.901 1.00 48.50 91 SER A N 1
ATOM 696 C CA . SER A 1 91 ? -22.634 -18.028 9.725 1.00 48.50 91 SER A CA 1
ATOM 697 C C . SER A 1 91 ? -21.240 -17.942 9.107 1.00 48.50 91 SER A C 1
ATOM 699 O O . SER A 1 91 ? -21.006 -18.508 8.046 1.00 48.50 91 SER A O 1
ATOM 701 N N . GLN A 1 92 ? -20.319 -17.274 9.799 1.00 48.06 92 GLN A N 1
ATOM 702 C CA . GLN A 1 92 ? -18.953 -17.756 10.016 1.00 48.06 92 GLN A CA 1
ATOM 703 C C . GLN A 1 92 ? -18.302 -16.886 11.094 1.00 48.06 92 GLN A C 1
ATOM 705 O O . GLN A 1 92 ? -17.997 -15.708 10.898 1.00 48.06 92 GLN A O 1
ATOM 710 N N . GLU A 1 93 ? -18.155 -17.494 12.265 1.00 48.91 93 GLU A N 1
ATOM 711 C CA . GLU A 1 93 ? -17.689 -16.923 13.528 1.00 48.91 93 GLU A CA 1
ATOM 712 C C . GLU A 1 93 ? -16.184 -16.606 13.546 1.00 48.91 93 GLU A C 1
ATOM 714 O O . GLU A 1 93 ? -15.644 -16.222 14.577 1.00 48.91 93 GLU A O 1
ATOM 719 N N . ASP A 1 94 ? -15.481 -16.705 12.419 1.00 50.09 94 ASP A N 1
ATOM 720 C CA . ASP A 1 94 ? -14.039 -16.926 12.509 1.00 50.09 94 ASP A CA 1
ATOM 721 C C . ASP A 1 94 ? -13.194 -15.655 12.630 1.00 50.09 94 ASP A C 1
ATOM 723 O O . ASP A 1 94 ? -12.034 -15.753 13.007 1.00 50.09 94 ASP A O 1
ATOM 727 N N . ASN A 1 95 ? -13.723 -14.453 12.361 1.00 59.19 95 ASN A N 1
ATOM 728 C CA . ASN A 1 95 ? -12.945 -13.210 12.506 1.00 59.19 95 ASN A CA 1
ATOM 729 C C . ASN A 1 95 ? -13.835 -11.975 12.728 1.00 59.19 95 ASN A C 1
ATOM 731 O O . ASN A 1 95 ? -13.975 -11.115 11.847 1.00 59.19 95 ASN A O 1
ATOM 735 N N . VAL A 1 96 ? -14.462 -11.877 13.901 1.00 73.69 96 VAL A N 1
ATOM 736 C CA . VAL A 1 96 ? -15.007 -10.600 14.386 1.00 73.69 96 VAL A CA 1
ATOM 737 C C . VAL A 1 96 ? -13.824 -9.736 14.811 1.00 73.69 96 VAL A C 1
ATOM 739 O O . VAL A 1 96 ? -13.078 -10.095 15.718 1.00 73.69 96 VAL A O 1
ATOM 742 N N . VAL A 1 97 ? -13.618 -8.602 14.139 1.00 84.50 97 VAL A N 1
ATOM 743 C CA . VAL A 1 97 ? -12.532 -7.681 14.495 1.00 84.50 97 VAL A CA 1
ATOM 744 C C . VAL A 1 97 ? -12.781 -7.144 15.895 1.00 84.50 97 VAL A C 1
ATOM 746 O O . VAL A 1 97 ? -13.772 -6.456 16.140 1.00 84.50 97 VAL A O 1
ATOM 749 N N . THR A 1 98 ? -11.886 -7.495 16.816 1.00 91.88 98 THR A N 1
ATOM 750 C CA . THR A 1 98 ? -11.973 -7.056 18.208 1.00 91.88 98 THR A CA 1
ATOM 751 C C . THR A 1 98 ? -11.501 -5.603 18.340 1.00 91.88 98 THR A C 1
ATOM 753 O O . THR A 1 98 ? -10.682 -5.147 17.536 1.00 91.88 98 THR A O 1
ATOM 756 N N . PRO A 1 99 ? -11.937 -4.867 19.377 1.00 92.75 99 PRO A N 1
ATOM 757 C CA . PRO A 1 99 ? -11.416 -3.528 19.665 1.00 92.75 99 PRO A CA 1
ATOM 758 C C . PRO A 1 99 ? -9.888 -3.509 19.844 1.00 92.75 99 PRO A C 1
ATOM 760 O O . PRO A 1 99 ? -9.206 -2.589 19.399 1.00 92.75 99 PRO A O 1
ATOM 763 N N . GLN A 1 100 ? -9.316 -4.570 20.428 1.00 93.50 100 GLN A N 1
ATOM 764 C CA . GLN A 1 100 ? -7.863 -4.720 20.566 1.00 93.50 100 GLN A CA 1
ATOM 765 C C . GLN A 1 100 ? -7.175 -4.826 19.202 1.00 93.50 100 GLN A C 1
ATOM 767 O O . GLN A 1 100 ? -6.164 -4.164 18.971 1.00 93.50 100 GLN A O 1
ATOM 772 N N . THR A 1 101 ? -7.749 -5.604 18.281 1.00 94.19 101 THR A N 1
ATOM 773 C CA . THR A 1 101 ? -7.268 -5.699 16.898 1.00 94.19 101 THR A CA 1
ATOM 774 C C . THR A 1 101 ? -7.366 -4.350 16.192 1.00 94.19 101 THR A C 1
ATOM 776 O O . THR A 1 101 ? -6.420 -3.960 15.518 1.00 94.19 101 THR A O 1
ATOM 779 N N . LEU A 1 102 ? -8.457 -3.600 16.381 1.00 95.06 102 LEU A N 1
ATOM 780 C CA . LEU A 1 102 ? -8.592 -2.255 15.816 1.00 95.06 102 LEU A CA 1
ATOM 781 C C . LEU A 1 102 ? -7.491 -1.316 16.330 1.00 95.06 102 LEU A C 1
ATOM 783 O O . LEU A 1 102 ? -6.810 -0.682 15.529 1.00 95.06 102 LEU A O 1
AT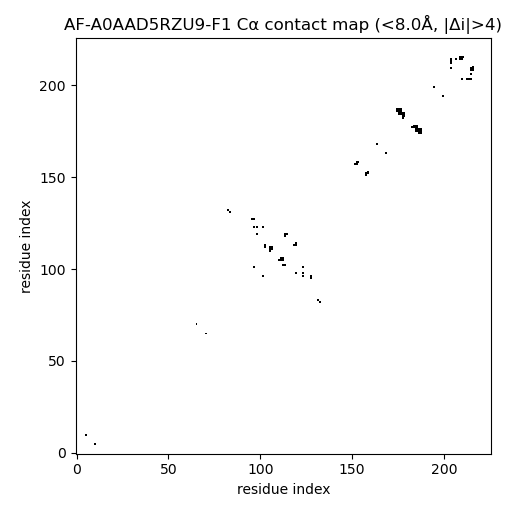OM 787 N N . ARG A 1 103 ? -7.247 -1.271 17.643 1.00 94.75 103 ARG A N 1
ATOM 788 C CA . ARG A 1 103 ? -6.160 -0.457 18.219 1.00 94.75 103 ARG A CA 1
ATOM 789 C C . ARG A 1 103 ? -4.785 -0.893 17.719 1.00 94.75 103 ARG A C 1
ATOM 791 O O . ARG A 1 103 ? -3.933 -0.048 17.456 1.00 94.75 103 ARG A O 1
ATOM 798 N N . HIS A 1 104 ? -4.579 -2.196 17.543 1.00 96.06 104 HIS A N 1
ATOM 799 C CA . HIS A 1 104 ? -3.351 -2.727 16.963 1.00 96.06 104 HIS A CA 1
ATOM 800 C C . HIS A 1 104 ? -3.163 -2.277 15.506 1.00 96.06 104 HIS A C 1
ATOM 802 O O . HIS A 1 104 ? -2.078 -1.835 15.139 1.00 96.06 104 HIS A O 1
ATOM 808 N N . LEU A 1 105 ? -4.220 -2.313 14.691 1.00 96.19 105 LEU A N 1
ATOM 809 C CA . LEU A 1 105 ? -4.184 -1.813 13.315 1.00 96.19 105 LEU A CA 1
ATOM 810 C C . LEU A 1 105 ? -3.895 -0.312 13.263 1.00 96.19 105 LEU A C 1
ATOM 812 O O . LEU A 1 105 ? -3.066 0.116 12.462 1.00 96.19 105 LEU A O 1
ATOM 816 N N . LEU A 1 106 ? -4.514 0.478 14.146 1.00 96.31 106 LEU A N 1
ATOM 817 C CA . LEU A 1 106 ? -4.226 1.909 14.256 1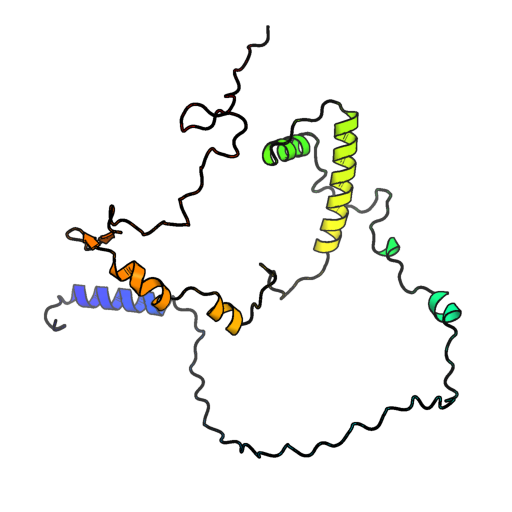.00 96.31 106 LEU A CA 1
ATOM 818 C C . LEU A 1 106 ? -2.743 2.145 14.557 1.00 96.31 106 LEU A C 1
ATOM 820 O O . LEU A 1 106 ? -2.108 2.938 13.866 1.00 96.31 106 LEU A O 1
ATOM 824 N N . HIS A 1 107 ? -2.162 1.368 15.475 1.00 95.56 107 HIS A N 1
ATOM 825 C CA . HIS A 1 107 ? -0.734 1.430 15.776 1.00 95.56 107 HIS A CA 1
ATOM 826 C C . HIS A 1 107 ? 0.153 1.088 14.566 1.00 95.56 107 HIS A C 1
ATOM 828 O O . HIS A 1 107 ? 1.078 1.838 14.265 1.00 95.56 107 HIS A O 1
ATOM 834 N N . LEU A 1 108 ? -0.152 0.010 13.831 1.00 97.62 108 LEU A N 1
ATOM 835 C CA . LEU A 1 108 ? 0.586 -0.363 12.613 1.00 97.62 108 LEU A CA 1
ATOM 836 C C . LEU A 1 108 ? 0.484 0.703 11.515 1.00 97.62 108 LEU A C 1
ATOM 838 O O . LEU A 1 108 ? 1.437 0.925 10.773 1.00 97.62 108 LEU A O 1
ATOM 842 N N . SER A 1 109 ? -0.664 1.373 11.426 1.00 96.38 109 SER A N 1
ATOM 843 C CA . SER A 1 109 ? -0.892 2.480 10.493 1.00 96.38 109 SER A CA 1
ATOM 844 C C . SER A 1 109 ? -0.377 3.833 10.997 1.00 96.38 109 SER A C 1
ATOM 846 O O . SER A 1 109 ? -0.570 4.842 10.321 1.00 96.38 109 SER A O 1
ATOM 848 N N . SER A 1 110 ? 0.281 3.880 12.163 1.00 95.25 110 SER A N 1
ATOM 849 C CA . SER A 1 110 ? 0.751 5.107 12.826 1.00 95.25 110 SER A CA 1
ATOM 850 C C . SER A 1 110 ? -0.344 6.154 13.101 1.00 95.25 110 SER A C 1
ATOM 852 O O . SER A 1 110 ? -0.068 7.347 13.207 1.00 95.25 110 SER A O 1
ATOM 854 N N . LEU A 1 111 ? -1.597 5.712 13.238 1.00 95.88 111 LEU A N 1
ATOM 855 C CA . LEU A 1 111 ? -2.735 6.559 13.587 1.00 95.88 111 LEU A CA 1
ATOM 856 C C . LEU A 1 111 ? -2.924 6.638 15.113 1.00 95.88 111 LEU A C 1
ATOM 858 O O . LEU A 1 111 ? -2.611 5.680 15.829 1.00 95.88 111 LEU A O 1
ATOM 862 N N . PRO A 1 112 ? -3.453 7.761 15.637 1.00 93.25 112 PRO A N 1
ATOM 863 C CA . PRO A 1 112 ? -3.740 7.899 17.059 1.00 93.25 112 PRO A CA 1
ATOM 864 C C . PRO A 1 112 ? -4.868 6.958 17.504 1.00 93.25 112 PRO A C 1
ATOM 866 O O . PRO A 1 112 ? -5.764 6.616 16.733 1.00 93.25 112 PRO A O 1
ATOM 869 N N . ALA A 1 113 ? -4.839 6.566 18.779 1.00 91.50 113 ALA A N 1
ATOM 870 C CA . ALA A 1 113 ? -5.905 5.777 19.389 1.00 91.50 113 ALA A CA 1
ATOM 871 C C . ALA A 1 113 ? -7.222 6.585 19.484 1.00 91.50 113 ALA A C 1
ATOM 873 O O . ALA A 1 113 ? -7.168 7.811 19.643 1.00 91.50 113 ALA A O 1
ATOM 874 N N . PRO A 1 114 ? -8.394 5.922 19.414 1.00 93.69 114 PRO A N 1
ATOM 875 C CA . PRO A 1 114 ? -9.690 6.591 19.492 1.00 93.69 114 PRO A CA 1
ATOM 876 C C . PRO A 1 114 ? -9.861 7.288 20.843 1.00 93.69 114 PRO A C 1
ATOM 878 O O . PRO A 1 114 ? -9.467 6.754 21.884 1.00 93.69 114 PRO A O 1
ATOM 881 N N . LYS A 1 115 ? -10.457 8.484 20.833 1.00 91.69 115 LYS A N 1
ATOM 882 C CA . LYS A 1 115 ? -10.625 9.291 22.055 1.00 91.69 115 LYS A CA 1
ATOM 883 C C . LYS A 1 115 ? -11.839 8.851 22.866 1.00 91.69 115 LYS A C 1
ATOM 885 O O . LYS A 1 115 ? -11.854 9.019 24.083 1.00 91.69 115 LYS A O 1
ATOM 890 N N . THR A 1 116 ? -12.858 8.310 22.196 1.00 95.75 116 THR A N 1
ATOM 891 C CA . THR A 1 116 ? -14.122 7.889 22.812 1.00 95.75 116 THR A CA 1
ATOM 892 C C . THR A 1 116 ? -14.541 6.495 22.346 1.00 95.75 116 THR A C 1
ATOM 894 O O . THR A 1 116 ? -14.183 6.040 21.258 1.00 95.75 116 THR A O 1
ATOM 897 N N . ALA A 1 117 ? -15.339 5.811 23.170 1.00 93.69 117 ALA A N 1
ATOM 898 C CA . ALA A 1 117 ? -15.879 4.491 22.837 1.00 93.69 117 ALA A CA 1
ATOM 899 C C . ALA A 1 117 ? -16.872 4.535 21.658 1.00 93.69 117 ALA A C 1
ATOM 901 O O . ALA A 1 117 ? -16.984 3.573 20.903 1.00 93.69 117 ALA A O 1
ATOM 902 N N . GLU A 1 118 ? -17.576 5.656 21.475 1.00 94.56 118 GLU A N 1
ATOM 903 C CA . GLU A 1 118 ? -18.490 5.860 20.344 1.00 94.56 118 GLU A CA 1
ATOM 904 C C . GLU A 1 118 ? -17.732 5.950 19.015 1.00 94.56 118 GLU A C 1
ATOM 906 O O . GLU A 1 118 ? -18.138 5.349 18.018 1.00 94.56 118 GLU A O 1
ATOM 911 N N . GLU A 1 119 ? -16.599 6.658 19.014 1.00 94.38 119 GLU A N 1
ATOM 912 C CA . GLU A 1 119 ? -15.708 6.748 17.859 1.00 94.38 119 GLU A CA 1
ATOM 913 C C . GLU A 1 119 ? -15.161 5.358 17.501 1.00 94.38 119 GLU A C 1
ATOM 915 O O . GLU A 1 119 ? -15.222 4.941 16.344 1.00 94.38 119 GLU A O 1
ATOM 920 N N . GLU A 1 120 ? -14.722 4.597 18.509 1.00 94.00 120 GLU A N 1
ATOM 921 C CA . GLU A 1 120 ? -14.250 3.218 18.351 1.00 94.00 120 GLU A CA 1
ATOM 922 C C . GLU A 1 120 ? -15.332 2.296 17.754 1.00 94.00 120 GLU A C 1
ATOM 924 O O . GLU A 1 120 ? -15.058 1.544 16.815 1.00 94.00 120 GLU A O 1
ATOM 929 N N . ALA A 1 121 ? -16.579 2.393 18.227 1.00 93.50 121 ALA A N 1
ATOM 930 C CA . ALA A 1 121 ? -17.703 1.617 17.698 1.00 93.50 121 ALA A CA 1
ATOM 931 C C . ALA A 1 121 ? -18.042 1.979 16.239 1.00 93.50 121 ALA A C 1
ATOM 933 O O . ALA A 1 121 ? -18.316 1.093 15.422 1.00 93.50 121 ALA A O 1
ATOM 934 N N . SER A 1 122 ? -17.982 3.267 15.889 1.00 94.50 122 SER A N 1
ATOM 935 C CA . SER A 1 122 ? -18.183 3.743 14.514 1.00 94.50 122 SER A CA 1
ATOM 936 C C . SER A 1 122 ? -17.098 3.222 13.562 1.00 94.50 122 SER A C 1
ATOM 938 O O . SER A 1 122 ? -17.404 2.709 12.474 1.00 94.50 122 SER A O 1
ATOM 940 N N . MET A 1 123 ? -15.830 3.263 13.990 1.00 94.75 123 MET A N 1
ATOM 941 C CA . MET A 1 123 ? -14.715 2.703 13.220 1.00 94.75 123 MET A CA 1
ATOM 942 C C . MET A 1 123 ? -14.862 1.188 13.037 1.00 94.75 123 MET A C 1
ATOM 944 O O . MET A 1 123 ? -14.689 0.691 11.923 1.00 94.75 123 MET A O 1
ATOM 948 N N . LEU A 1 124 ? -15.244 0.454 14.089 1.00 94.31 124 LEU A N 1
ATOM 949 C CA . LEU A 1 124 ? -15.494 -0.989 14.011 1.00 94.31 124 LEU A CA 1
ATOM 950 C C . LEU A 1 124 ? -16.619 -1.328 13.027 1.00 94.31 124 LEU A C 1
ATOM 952 O O . LEU A 1 124 ? -16.451 -2.223 12.200 1.00 94.31 124 LEU A O 1
ATOM 956 N N . SER A 1 125 ? -17.737 -0.601 13.069 1.00 91.50 125 SER A N 1
ATOM 957 C CA . SER A 1 125 ? -18.857 -0.784 12.132 1.00 91.50 125 SER A CA 1
ATOM 958 C C . SER A 1 125 ? -18.429 -0.561 10.674 1.00 91.50 125 SER A C 1
ATOM 960 O O . SER A 1 125 ? -18.759 -1.347 9.775 1.00 91.50 125 SER A O 1
ATOM 962 N N . THR A 1 126 ? -17.623 0.477 10.442 1.00 93.06 126 THR A N 1
ATOM 963 C CA . THR A 1 126 ? -17.070 0.793 9.119 1.00 93.06 126 THR A CA 1
ATOM 964 C C . THR A 1 126 ? -16.144 -0.317 8.630 1.00 93.06 126 THR A C 1
ATOM 966 O O . THR A 1 126 ? -16.303 -0.812 7.512 1.00 93.06 126 THR A O 1
ATOM 969 N N . LEU A 1 127 ? -15.224 -0.767 9.483 1.00 92.94 127 LEU A N 1
ATOM 970 C CA . LEU A 1 127 ? -14.266 -1.821 9.162 1.00 92.94 127 LEU A CA 1
ATOM 971 C C . LEU A 1 127 ? -14.981 -3.147 8.872 1.00 92.94 127 LEU A C 1
ATOM 973 O O . LEU A 1 127 ? -14.686 -3.812 7.880 1.00 92.94 127 LEU A O 1
ATOM 977 N N . GLN A 1 128 ? -15.979 -3.515 9.676 1.00 89.69 128 GLN A N 1
ATOM 978 C CA . GLN A 1 128 ? -16.793 -4.706 9.429 1.00 89.69 128 GLN A CA 1
ATOM 979 C C . GLN A 1 128 ? -17.528 -4.628 8.087 1.00 89.69 128 GLN A C 1
ATOM 981 O O . GLN A 1 128 ? -17.596 -5.623 7.366 1.00 89.69 128 GLN A O 1
ATOM 986 N N . SER A 1 129 ? -18.044 -3.452 7.724 1.00 86.94 129 SER A N 1
ATOM 987 C CA . SER A 1 129 ? -18.704 -3.239 6.432 1.00 86.94 129 SER A CA 1
ATOM 988 C C . SER A 1 129 ? -17.733 -3.403 5.257 1.00 86.94 129 SER A C 1
ATOM 990 O O . SER A 1 129 ? -18.080 -4.036 4.262 1.00 86.94 129 SER A O 1
ATOM 992 N N . GLN A 1 130 ? -16.500 -2.904 5.390 1.00 90.94 130 GLN A N 1
ATOM 993 C CA . GLN A 1 130 ? -15.441 -3.083 4.389 1.00 90.94 130 GLN A CA 1
ATOM 994 C C . GLN A 1 130 ? -15.020 -4.553 4.255 1.00 90.94 130 GLN A C 1
ATOM 996 O O . GLN A 1 130 ? -14.882 -5.057 3.142 1.00 90.94 130 GLN A O 1
ATOM 1001 N N . LEU A 1 131 ? -14.862 -5.269 5.372 1.00 89.69 131 LEU A N 1
ATOM 1002 C CA . LEU A 1 131 ? -14.468 -6.680 5.351 1.00 89.69 131 LEU A CA 1
ATOM 1003 C C . LEU A 1 131 ? -15.524 -7.585 4.722 1.00 89.69 131 LEU A C 1
ATOM 1005 O O . LEU A 1 131 ? -15.155 -8.561 4.075 1.00 89.69 131 LEU A O 1
ATOM 1009 N N . ARG A 1 132 ? -16.816 -7.272 4.879 1.00 85.56 132 ARG A N 1
ATOM 1010 C CA . ARG A 1 132 ? -17.888 -8.011 4.191 1.00 85.56 132 ARG A CA 1
ATOM 1011 C C . ARG A 1 132 ? -17.676 -7.984 2.679 1.00 85.56 132 ARG A C 1
ATOM 1013 O O . ARG A 1 132 ? -17.586 -9.037 2.068 1.00 85.56 132 ARG A O 1
ATOM 1020 N N . PHE A 1 133 ? -17.455 -6.795 2.121 1.00 85.00 133 PHE A N 1
ATOM 1021 C CA . PHE A 1 133 ? -17.185 -6.634 0.693 1.00 85.00 133 PHE A CA 1
ATOM 1022 C C . PHE A 1 133 ? -15.946 -7.416 0.227 1.00 85.00 133 PHE A C 1
ATOM 1024 O O . PHE A 1 133 ? -15.964 -8.052 -0.823 1.00 85.00 133 PHE A O 1
ATOM 1031 N N . VAL A 1 134 ? -14.868 -7.414 1.017 1.00 90.56 134 VAL A N 1
ATOM 1032 C CA . VAL A 1 134 ? -13.655 -8.178 0.681 1.00 90.56 134 VAL A CA 1
ATOM 1033 C C . VAL A 1 134 ? -13.912 -9.687 0.707 1.00 90.56 134 VAL A C 1
ATOM 1035 O O . VAL A 1 134 ? -13.421 -10.399 -0.166 1.00 90.56 134 VAL A O 1
ATOM 1038 N N . ARG A 1 135 ? -14.694 -10.186 1.671 1.00 87.75 135 ARG A N 1
ATOM 1039 C CA . ARG A 1 135 ? -15.059 -11.611 1.748 1.00 87.75 135 ARG A CA 1
ATOM 1040 C C . ARG A 1 135 ? -15.903 -12.045 0.554 1.00 87.75 135 ARG A C 1
ATOM 1042 O O . ARG A 1 135 ? -15.679 -13.130 0.027 1.00 87.75 135 ARG A O 1
ATOM 1049 N N . ASP A 1 136 ? -16.794 -11.180 0.080 1.00 85.88 136 ASP A N 1
ATOM 1050 C CA . ASP A 1 136 ? -17.579 -11.453 -1.126 1.00 85.88 136 ASP A CA 1
ATOM 1051 C C . ASP A 1 136 ? -16.665 -11.612 -2.351 1.00 85.88 136 ASP A C 1
ATOM 1053 O O . ASP A 1 136 ? -16.841 -12.542 -3.135 1.00 85.88 136 ASP A O 1
ATOM 1057 N N . ILE A 1 137 ? -15.621 -10.783 -2.478 1.00 88.44 137 ILE A N 1
ATOM 1058 C CA . ILE A 1 137 ? -14.605 -10.938 -3.535 1.00 88.44 137 ILE A CA 1
ATOM 1059 C C . ILE A 1 137 ? -13.836 -12.258 -3.376 1.00 88.44 137 ILE A C 1
ATOM 1061 O O . ILE A 1 137 ? -13.597 -12.947 -4.364 1.00 88.44 137 ILE A O 1
ATOM 1065 N N . GLN A 1 138 ? -13.462 -12.628 -2.147 1.00 89.62 138 GLN A N 1
ATOM 1066 C CA . GLN A 1 138 ? -12.741 -13.878 -1.868 1.00 89.62 138 GLN A CA 1
ATOM 1067 C C . GLN A 1 138 ? -13.568 -15.133 -2.166 1.00 89.62 138 GLN A C 1
ATOM 1069 O O . GLN A 1 138 ? -12.992 -16.189 -2.407 1.00 89.62 138 GLN A O 1
ATOM 1074 N N . SER A 1 139 ? -14.900 -15.028 -2.162 1.00 88.56 139 SER A N 1
ATOM 1075 C CA . SER A 1 139 ? -15.792 -16.148 -2.482 1.00 88.56 139 SER A CA 1
ATOM 1076 C C . SER A 1 139 ? -15.792 -16.538 -3.967 1.00 88.56 139 SER A C 1
ATOM 1078 O O . SER A 1 139 ? -16.303 -17.599 -4.324 1.00 88.56 139 SER A O 1
ATOM 1080 N N . VAL A 1 140 ? -15.224 -15.700 -4.839 1.00 90.50 140 VAL A N 1
ATOM 1081 C CA . VAL A 1 140 ? -15.143 -15.964 -6.277 1.00 90.50 140 VAL A CA 1
ATOM 1082 C C . VAL A 1 140 ? -14.097 -17.045 -6.556 1.00 90.50 140 VAL A C 1
ATOM 1084 O O . VAL A 1 140 ? -12.959 -16.965 -6.094 1.00 90.50 140 VAL A O 1
ATOM 1087 N N . ASP A 1 141 ? -14.474 -18.042 -7.361 1.00 94.94 141 ASP A N 1
ATOM 1088 C CA . ASP A 1 141 ? -13.552 -19.076 -7.827 1.00 94.94 141 ASP A CA 1
ATOM 1089 C C . ASP A 1 141 ? -12.441 -18.452 -8.685 1.00 94.94 141 ASP A C 1
ATOM 1091 O O . ASP A 1 141 ? -12.681 -17.895 -9.757 1.00 94.94 141 ASP A O 1
ATOM 1095 N N . THR A 1 142 ? -11.214 -18.535 -8.178 1.00 94.62 142 THR A N 1
ATOM 1096 C CA . THR A 1 142 ? -9.993 -18.040 -8.827 1.00 94.62 142 THR A CA 1
ATOM 1097 C C . THR A 1 142 ? -9.052 -19.185 -9.214 1.00 94.62 142 THR A C 1
ATOM 1099 O O . THR A 1 142 ? -7.863 -18.966 -9.462 1.00 94.62 142 THR A O 1
ATOM 1102 N N . THR A 1 143 ? -9.557 -20.424 -9.286 1.00 95.19 143 THR A N 1
ATOM 1103 C CA . THR A 1 143 ? -8.745 -21.585 -9.667 1.00 95.19 143 THR A CA 1
ATOM 1104 C C . THR A 1 143 ? -8.115 -21.402 -11.054 1.00 95.19 143 THR A C 1
ATOM 1106 O O . THR A 1 143 ? -8.778 -21.130 -12.051 1.00 95.19 143 THR A O 1
ATOM 1109 N N . GLY A 1 144 ? -6.786 -21.538 -11.121 1.00 93.06 144 GLY A N 1
ATOM 1110 C CA . GLY A 1 144 ? -6.026 -21.431 -12.373 1.00 93.06 144 GLY A CA 1
ATOM 1111 C C . GLY A 1 144 ? -5.709 -20.007 -12.843 1.00 93.06 144 GLY A C 1
ATOM 1112 O O . GLY A 1 144 ? -5.184 -19.859 -13.946 1.00 93.06 144 GLY A O 1
ATOM 1113 N N . VAL A 1 145 ? -5.981 -18.977 -12.034 1.00 91.69 145 VAL A N 1
ATOM 1114 C CA . VAL A 1 145 ? -5.638 -17.580 -12.348 1.00 91.69 145 VAL A CA 1
ATOM 1115 C C . VAL A 1 145 ? -4.411 -17.139 -11.543 1.00 91.69 145 VAL A C 1
ATOM 1117 O O . VAL A 1 145 ? -4.364 -17.305 -10.326 1.00 91.69 145 VAL A O 1
ATOM 1120 N N . GLU A 1 146 ? -3.407 -16.571 -12.214 1.00 88.31 146 GLU A N 1
ATOM 1121 C CA . GLU A 1 146 ? -2.237 -15.978 -11.555 1.00 88.31 146 GLU A CA 1
ATOM 1122 C C . GLU A 1 146 ? -2.560 -14.556 -11.049 1.00 88.31 146 GLU A C 1
ATOM 1124 O O . GLU A 1 146 ? -3.182 -13.780 -11.781 1.00 88.31 146 GLU A O 1
ATOM 1129 N N . PRO A 1 147 ? -2.161 -14.177 -9.817 1.00 91.25 147 PRO A N 1
ATOM 1130 C CA . PRO A 1 147 ? -2.391 -12.829 -9.309 1.00 91.25 147 PRO A CA 1
ATOM 1131 C C . PRO A 1 147 ? -1.655 -11.767 -10.132 1.00 91.25 147 PRO A C 1
ATOM 1133 O O . PRO A 1 147 ? -0.431 -11.794 -10.254 1.00 91.25 147 PRO A O 1
ATOM 1136 N N . LEU A 1 148 ? -2.393 -10.771 -10.623 1.00 87.94 148 LEU A N 1
ATOM 1137 C CA . LEU A 1 148 ? -1.802 -9.618 -11.297 1.00 87.94 148 LEU A CA 1
ATOM 1138 C C . LEU A 1 148 ? -1.058 -8.738 -10.277 1.00 87.94 148 LEU A C 1
ATOM 1140 O O . LEU A 1 148 ? -1.668 -8.203 -9.350 1.00 87.94 148 LEU A O 1
ATOM 1144 N N . ARG A 1 149 ? 0.261 -8.580 -10.439 1.00 86.44 149 ARG A N 1
ATOM 1145 C CA . ARG A 1 149 ? 1.119 -7.839 -9.489 1.00 86.44 149 ARG A CA 1
ATOM 1146 C C . ARG A 1 149 ? 1.140 -6.336 -9.747 1.00 86.44 149 ARG A C 1
ATOM 1148 O O . ARG A 1 149 ? 1.246 -5.551 -8.807 1.00 86.44 149 ARG A O 1
ATOM 1155 N N . ALA A 1 150 ? 1.073 -5.939 -11.011 1.00 86.00 150 ALA A N 1
ATOM 1156 C CA . ALA A 1 150 ? 1.038 -4.551 -11.442 1.00 86.00 150 ALA A CA 1
ATOM 1157 C C . ALA A 1 150 ? 0.219 -4.439 -12.732 1.00 86.00 150 ALA A C 1
ATOM 1159 O O . ALA A 1 150 ? 0.046 -5.411 -13.458 1.00 86.00 150 ALA A O 1
ATOM 1160 N N . ILE A 1 151 ? -0.275 -3.242 -13.047 1.00 88.31 151 ILE A N 1
ATOM 1161 C CA . ILE A 1 151 ? -0.892 -2.986 -14.353 1.00 88.31 151 ILE A CA 1
ATOM 1162 C C . ILE A 1 151 ? 0.248 -2.825 -15.364 1.00 88.31 151 ILE A C 1
ATOM 1164 O O . ILE A 1 151 ? 0.744 -1.717 -15.581 1.00 88.31 151 ILE A O 1
ATOM 1168 N N . ARG A 1 152 ? 0.732 -3.949 -15.896 1.00 84.31 152 ARG A N 1
ATOM 1169 C CA . ARG A 1 152 ? 1.820 -4.030 -16.877 1.00 84.31 152 ARG A CA 1
ATOM 1170 C C . ARG A 1 152 ? 1.510 -5.086 -17.927 1.00 84.31 152 ARG A C 1
ATOM 1172 O O . ARG A 1 152 ? 0.587 -5.883 -17.780 1.00 84.31 152 ARG A O 1
ATOM 1179 N N . ASP A 1 153 ? 2.287 -5.051 -18.999 1.00 85.94 153 ASP A N 1
ATOM 1180 C CA . ASP A 1 153 ? 2.291 -6.117 -19.984 1.00 85.94 153 ASP A CA 1
ATOM 1181 C C . ASP A 1 153 ? 3.068 -7.318 -19.419 1.00 85.94 153 ASP A C 1
ATOM 1183 O O . ASP A 1 153 ? 4.289 -7.370 -19.512 1.00 85.94 153 ASP A O 1
ATOM 1187 N N . GLU A 1 154 ? 2.355 -8.260 -18.800 1.00 83.69 154 GLU A N 1
ATOM 1188 C CA . GLU A 1 154 ? 2.904 -9.527 -18.276 1.00 83.69 154 GLU A CA 1
ATOM 1189 C C . GLU A 1 154 ? 3.121 -10.566 -19.401 1.00 83.69 154 GLU A C 1
ATOM 1191 O O . GLU A 1 154 ? 3.236 -11.771 -19.164 1.00 83.69 154 GLU A O 1
ATOM 1196 N N . THR A 1 155 ? 3.099 -10.150 -20.675 1.00 86.75 155 THR A N 1
ATOM 1197 C CA . THR A 1 155 ? 3.546 -11.035 -21.750 1.00 86.75 155 THR A CA 1
ATOM 1198 C C . THR A 1 155 ? 5.057 -11.227 -21.667 1.00 86.75 155 THR A C 1
ATOM 1200 O O . THR A 1 155 ? 5.805 -10.342 -21.263 1.00 86.75 155 THR A O 1
ATOM 1203 N N . SER A 1 156 ? 5.546 -12.351 -22.200 1.00 87.19 156 SER A N 1
ATOM 1204 C CA . SER A 1 156 ? 6.992 -12.617 -22.304 1.00 87.19 156 SER A CA 1
ATOM 1205 C C . SER A 1 156 ? 7.797 -11.532 -23.040 1.00 87.19 156 SER A C 1
ATOM 1207 O O . SER A 1 156 ? 9.027 -11.562 -23.016 1.00 87.19 156 SER A O 1
ATOM 1209 N N . HIS A 1 157 ? 7.122 -10.634 -23.765 1.00 86.62 157 HIS A N 1
ATOM 1210 C CA . HIS A 1 157 ? 7.734 -9.469 -24.384 1.00 86.62 157 HIS A CA 1
ATOM 1211 C C . HIS A 1 157 ? 7.899 -8.336 -23.369 1.00 86.62 157 HIS A C 1
ATOM 1213 O O . HIS A 1 157 ? 9.024 -7.880 -23.180 1.00 86.62 157 HIS A O 1
ATOM 1219 N N . GLY A 1 158 ? 6.827 -7.949 -22.669 1.00 86.25 158 GLY A N 1
ATOM 1220 C CA . GLY A 1 158 ? 6.887 -6.934 -21.615 1.00 86.25 158 GLY A CA 1
ATOM 1221 C C . GLY A 1 158 ? 7.832 -7.320 -20.473 1.00 86.25 158 GLY A C 1
ATOM 1222 O O . GLY A 1 158 ? 8.612 -6.487 -20.012 1.00 86.25 158 GLY A O 1
ATOM 1223 N N . ASP A 1 159 ? 7.890 -8.606 -20.117 1.00 86.62 159 ASP A N 1
ATOM 1224 C CA . ASP A 1 159 ? 8.870 -9.121 -19.153 1.00 86.62 159 ASP A CA 1
ATOM 1225 C C . ASP A 1 159 ? 10.316 -8.850 -19.583 1.00 86.62 159 ASP A C 1
ATOM 1227 O O . ASP A 1 159 ? 11.144 -8.458 -18.765 1.00 86.62 159 ASP A O 1
ATOM 1231 N N . LYS A 1 160 ? 10.635 -9.052 -20.869 1.00 86.94 160 LYS A N 1
ATOM 1232 C CA . LYS A 1 160 ? 11.987 -8.831 -21.408 1.00 86.94 160 LYS A CA 1
ATOM 1233 C C . LYS A 1 160 ? 12.338 -7.356 -21.502 1.00 86.94 160 LYS A C 1
ATOM 1235 O O . LYS A 1 160 ? 13.501 -7.020 -21.338 1.00 86.94 160 LYS A O 1
ATOM 1240 N N . GLU A 1 161 ? 11.360 -6.502 -21.782 1.00 86.25 161 GLU A N 1
ATOM 1241 C CA . GLU A 1 161 ? 11.567 -5.053 -21.816 1.00 86.25 161 GLU A CA 1
ATOM 1242 C C . GLU A 1 161 ? 11.824 -4.477 -20.418 1.00 86.25 161 GLU A C 1
ATOM 1244 O O . GLU A 1 161 ? 12.597 -3.533 -20.274 1.00 86.25 161 GLU A O 1
ATOM 1249 N N . ILE A 1 162 ? 11.189 -5.035 -19.382 1.00 85.19 162 ILE A N 1
ATOM 1250 C CA . ILE A 1 162 ? 11.348 -4.581 -17.991 1.00 85.19 162 ILE A CA 1
ATOM 1251 C C . ILE A 1 162 ? 12.568 -5.226 -17.320 1.00 85.19 162 ILE A C 1
ATOM 1253 O O . ILE A 1 162 ? 13.160 -4.635 -16.411 1.00 85.19 162 ILE A O 1
ATOM 1257 N N . ALA A 1 163 ? 12.923 -6.449 -17.710 1.00 88.38 163 ALA A N 1
ATOM 1258 C CA . ALA A 1 163 ? 14.039 -7.167 -17.120 1.00 88.38 163 ALA A CA 1
ATOM 1259 C C . ALA A 1 163 ? 15.363 -6.453 -17.415 1.00 88.38 163 ALA A C 1
ATOM 1261 O O . ALA A 1 163 ? 15.811 -6.393 -18.552 1.00 88.38 163 ALA A O 1
ATOM 1262 N N . ILE A 1 164 ? 16.021 -5.981 -16.356 1.00 91.00 164 ILE A N 1
ATOM 1263 C CA . ILE A 1 164 ? 17.396 -5.488 -16.431 1.00 91.00 164 ILE A CA 1
ATOM 1264 C C . ILE A 1 164 ? 18.311 -6.706 -16.579 1.00 91.00 164 ILE A C 1
ATOM 1266 O O . ILE A 1 164 ? 18.435 -7.523 -15.656 1.00 91.00 164 ILE A O 1
ATOM 1270 N N . GLY A 1 165 ? 18.912 -6.848 -17.756 1.00 91.81 165 GLY A N 1
ATOM 1271 C CA . GLY A 1 165 ? 19.793 -7.953 -18.102 1.00 91.81 165 GLY A CA 1
ATOM 1272 C C . GLY A 1 165 ? 21.208 -7.795 -17.545 1.00 91.81 165 GLY A C 1
ATOM 1273 O O . GLY A 1 165 ? 21.598 -6.757 -17.011 1.00 91.81 165 GLY A O 1
ATOM 1274 N N . LEU A 1 166 ? 22.019 -8.844 -17.708 1.00 91.69 166 LEU A N 1
ATOM 1275 C CA . LEU A 1 166 ? 23.456 -8.759 -17.426 1.00 91.69 166 LEU A CA 1
ATOM 1276 C C . LEU A 1 166 ? 24.152 -7.767 -18.360 1.00 91.69 166 LEU A C 1
ATOM 1278 O O . LEU A 1 166 ? 25.047 -7.062 -17.908 1.00 91.69 166 LEU A O 1
ATOM 1282 N N . ASP A 1 167 ? 23.709 -7.691 -19.616 1.00 90.31 167 ASP A N 1
ATOM 1283 C CA . ASP A 1 167 ? 24.248 -6.767 -20.617 1.00 90.31 167 ASP A CA 1
ATOM 1284 C C . ASP A 1 167 ? 24.059 -5.305 -20.171 1.00 90.31 167 ASP A C 1
ATOM 1286 O O . ASP A 1 167 ? 24.990 -4.505 -20.248 1.00 90.31 167 ASP A O 1
ATOM 1290 N N . ASP A 1 168 ? 22.899 -4.975 -19.590 1.00 90.38 168 ASP A N 1
ATOM 1291 C CA . ASP A 1 168 ? 22.606 -3.635 -19.062 1.00 90.38 168 ASP A CA 1
ATOM 1292 C C . ASP A 1 168 ? 23.483 -3.282 -17.850 1.00 90.38 168 ASP A C 1
ATOM 1294 O O . ASP A 1 168 ? 23.865 -2.127 -17.647 1.00 90.38 168 ASP A O 1
ATOM 1298 N N . LEU A 1 169 ? 23.822 -4.285 -17.032 1.00 91.69 169 LEU A N 1
ATOM 1299 C CA . LEU A 1 169 ? 24.642 -4.120 -15.830 1.00 91.69 169 LEU A CA 1
ATOM 1300 C C . LEU A 1 169 ? 26.142 -4.240 -16.096 1.00 91.69 169 LEU A C 1
ATOM 1302 O O . LEU A 1 169 ? 26.929 -3.919 -15.203 1.00 91.69 169 LEU A O 1
ATOM 1306 N N . GLN A 1 170 ? 26.554 -4.677 -17.285 1.00 91.81 170 GLN A N 1
ATOM 1307 C CA . GLN A 1 170 ? 27.943 -5.016 -17.586 1.00 91.81 170 GLN A CA 1
ATOM 1308 C C . GLN A 1 170 ? 28.888 -3.845 -17.307 1.00 91.81 170 GLN A C 1
ATOM 1310 O O . GLN A 1 170 ? 29.859 -3.997 -16.574 1.00 91.81 170 GLN A O 1
ATOM 1315 N N . ASN A 1 171 ? 28.515 -2.641 -17.745 1.00 87.94 171 ASN A N 1
ATOM 1316 C CA . ASN A 1 171 ? 29.288 -1.420 -17.504 1.00 87.94 171 ASN A CA 1
ATOM 1317 C C . ASN A 1 171 ? 29.479 -1.098 -16.012 1.00 87.94 171 ASN A C 1
ATOM 1319 O O . ASN A 1 171 ? 30.487 -0.504 -15.637 1.00 87.94 171 ASN A O 1
ATOM 1323 N N . ILE A 1 172 ? 28.508 -1.450 -15.162 1.00 86.44 172 ILE A N 1
ATOM 1324 C CA . ILE A 1 172 ? 28.575 -1.233 -13.709 1.00 86.44 172 ILE A CA 1
ATOM 1325 C C . ILE A 1 172 ? 29.425 -2.328 -13.058 1.00 86.44 172 ILE A C 1
ATOM 1327 O O . ILE A 1 172 ? 30.227 -2.041 -12.171 1.00 86.44 172 ILE A O 1
ATOM 1331 N N . LEU A 1 173 ? 29.265 -3.576 -13.504 1.00 88.62 173 LEU A N 1
ATOM 1332 C CA . LEU A 1 173 ? 30.019 -4.726 -13.002 1.00 88.62 173 LEU A CA 1
ATOM 1333 C C . LEU A 1 173 ? 31.510 -4.636 -13.364 1.00 88.62 173 LEU A C 1
ATOM 1335 O O . LEU A 1 173 ? 32.354 -4.974 -12.538 1.00 88.62 173 LEU A O 1
ATOM 1339 N N . ASP A 1 174 ? 31.846 -4.104 -14.540 1.00 89.38 174 ASP A N 1
ATOM 1340 C CA . ASP A 1 174 ? 33.230 -3.900 -14.995 1.00 89.38 174 ASP A CA 1
ATOM 1341 C C . ASP A 1 174 ? 33.986 -2.846 -14.166 1.00 89.38 174 ASP A C 1
ATOM 1343 O O . ASP A 1 174 ? 35.218 -2.808 -14.151 1.00 89.38 174 ASP A O 1
ATOM 1347 N N . GLN A 1 175 ? 33.260 -1.988 -13.443 1.00 86.38 175 GLN A N 1
ATOM 1348 C CA . GLN A 1 175 ? 33.838 -1.002 -12.527 1.00 86.38 175 GLN A CA 1
ATOM 1349 C C . GLN A 1 175 ? 34.163 -1.590 -11.143 1.00 86.38 175 GLN A C 1
ATOM 1351 O O . GLN A 1 175 ? 34.704 -0.879 -10.288 1.00 86.38 175 GLN A O 1
ATOM 1356 N N . GLU A 1 176 ? 33.833 -2.859 -10.888 1.00 89.00 176 GLU A N 1
ATOM 1357 C CA . GLU A 1 176 ? 34.146 -3.534 -9.631 1.00 89.00 176 GLU A CA 1
ATOM 1358 C C . GLU A 1 176 ? 35.585 -4.063 -9.608 1.00 89.00 176 GLU A C 1
ATOM 1360 O O . GLU A 1 176 ? 36.103 -4.613 -10.578 1.00 89.00 176 GLU A O 1
ATOM 1365 N N . ASP A 1 177 ? 36.231 -3.948 -8.448 1.00 89.12 177 ASP A N 1
ATOM 1366 C CA . ASP A 1 177 ? 37.551 -4.516 -8.218 1.00 89.12 177 ASP A CA 1
ATOM 1367 C C . ASP A 1 177 ? 37.451 -5.878 -7.547 1.00 89.12 177 ASP A C 1
ATOM 1369 O O . ASP A 1 177 ? 36.710 -6.095 -6.585 1.00 89.12 177 ASP A O 1
ATOM 1373 N N . VAL A 1 178 ? 38.280 -6.802 -8.009 1.00 88.75 178 VAL A N 1
ATOM 1374 C CA . VAL A 1 178 ? 38.416 -8.125 -7.413 1.00 88.75 178 VAL A CA 1
ATOM 1375 C C . VAL A 1 178 ? 39.463 -8.058 -6.302 1.00 88.75 178 VAL A C 1
ATOM 1377 O O . VAL A 1 178 ? 40.651 -7.884 -6.569 1.00 88.75 178 VAL A O 1
ATOM 1380 N N . VAL A 1 179 ? 39.037 -8.211 -5.044 1.00 87.12 179 VAL A N 1
ATOM 1381 C CA . VAL A 1 179 ? 39.918 -8.029 -3.877 1.00 87.12 179 VAL A CA 1
ATOM 1382 C C . VAL A 1 179 ? 40.176 -9.347 -3.140 1.00 87.12 179 VAL A C 1
ATOM 1384 O O . VAL A 1 179 ? 39.254 -10.112 -2.840 1.00 87.12 179 VAL A O 1
ATOM 1387 N N . GLY A 1 180 ? 41.439 -9.562 -2.758 1.00 89.06 180 GLY A N 1
ATOM 1388 C CA . GLY A 1 180 ? 41.886 -10.655 -1.889 1.00 89.06 180 GLY A CA 1
ATOM 1389 C C . GLY A 1 180 ? 42.107 -11.994 -2.602 1.00 89.06 180 GLY A C 1
ATOM 1390 O O . GLY A 1 180 ? 41.850 -12.143 -3.793 1.00 89.06 180 GLY A O 1
ATOM 1391 N N . HIS A 1 181 ? 42.573 -12.995 -1.848 1.00 89.38 181 HIS A N 1
ATOM 1392 C CA . HIS A 1 181 ? 42.897 -14.330 -2.375 1.00 89.38 181 HIS A CA 1
ATOM 1393 C C . HIS A 1 181 ? 41.678 -15.047 -2.984 1.00 89.38 181 HIS A C 1
ATOM 1395 O O . HIS A 1 181 ? 41.781 -15.671 -4.036 1.00 89.38 181 HIS A O 1
ATOM 1401 N N . ASN A 1 182 ? 40.501 -14.868 -2.373 1.00 88.69 182 ASN A N 1
ATOM 1402 C CA . ASN A 1 182 ? 39.242 -15.475 -2.820 1.00 88.69 182 ASN A CA 1
ATOM 1403 C C . ASN A 1 182 ? 38.541 -14.686 -3.936 1.00 88.69 182 ASN A C 1
ATOM 1405 O O . ASN A 1 182 ? 37.397 -14.994 -4.261 1.00 88.69 182 ASN A O 1
ATOM 1409 N N . LYS A 1 183 ? 39.199 -13.664 -4.504 1.00 87.81 183 LYS A N 1
ATOM 1410 C CA . LYS A 1 183 ? 38.713 -12.898 -5.658 1.00 87.81 183 LYS A CA 1
ATOM 1411 C C . LYS A 1 183 ? 37.264 -12.413 -5.517 1.00 87.81 183 LYS A C 1
ATOM 1413 O O . LYS A 1 183 ? 36.452 -12.582 -6.421 1.00 87.81 183 LYS A O 1
ATOM 1418 N N . ARG A 1 184 ? 36.926 -11.804 -4.378 1.00 90.69 184 ARG A N 1
ATOM 1419 C CA . ARG A 1 184 ? 35.569 -11.294 -4.151 1.00 90.69 184 ARG A CA 1
ATOM 1420 C C . ARG A 1 184 ? 35.398 -9.944 -4.866 1.00 90.69 184 ARG A C 1
ATOM 1422 O O . ARG A 1 184 ? 36.174 -9.038 -4.547 1.00 90.69 184 ARG A O 1
ATOM 1429 N N . PRO A 1 185 ? 34.407 -9.783 -5.764 1.00 90.56 185 PRO A N 1
ATOM 1430 C CA . PRO A 1 185 ? 34.100 -8.490 -6.368 1.00 90.56 185 PRO A CA 1
ATOM 1431 C C . PRO A 1 185 ? 33.686 -7.469 -5.305 1.00 90.56 185 PRO A C 1
ATOM 1433 O O . PRO A 1 185 ? 32.960 -7.793 -4.353 1.00 90.56 185 PRO A O 1
ATOM 1436 N N . ARG A 1 186 ? 34.190 -6.243 -5.428 1.00 88.12 186 ARG A N 1
ATOM 1437 C CA . ARG A 1 186 ? 33.870 -5.106 -4.569 1.00 88.12 186 ARG A CA 1
ATOM 1438 C C . ARG A 1 186 ? 33.729 -3.848 -5.411 1.00 88.12 186 ARG A C 1
ATOM 1440 O O . ARG A 1 186 ? 34.627 -3.492 -6.163 1.00 88.12 186 ARG A O 1
ATOM 1447 N N . ARG A 1 187 ? 32.641 -3.112 -5.194 1.00 85.62 187 ARG A N 1
ATOM 1448 C CA . ARG A 1 187 ? 32.463 -1.780 -5.778 1.00 85.62 187 ARG A CA 1
ATOM 1449 C C . ARG A 1 187 ? 33.566 -0.831 -5.312 1.00 85.62 187 ARG A C 1
ATOM 1451 O O . ARG A 1 187 ? 33.815 -0.720 -4.104 1.00 85.62 187 ARG A O 1
ATOM 1458 N N . ARG A 1 188 ? 34.191 -0.135 -6.264 1.00 83.25 188 ARG A N 1
ATOM 1459 C CA . ARG A 1 188 ? 35.153 0.942 -6.001 1.00 83.25 188 ARG A CA 1
ATOM 1460 C C . ARG A 1 188 ? 34.478 2.043 -5.188 1.00 83.25 188 ARG A C 1
ATOM 1462 O O . ARG A 1 188 ? 33.452 2.581 -5.589 1.00 83.25 188 ARG A O 1
ATOM 1469 N N . ARG A 1 189 ? 35.043 2.374 -4.026 1.00 76.75 189 ARG A N 1
ATOM 1470 C CA . ARG A 1 189 ? 34.572 3.489 -3.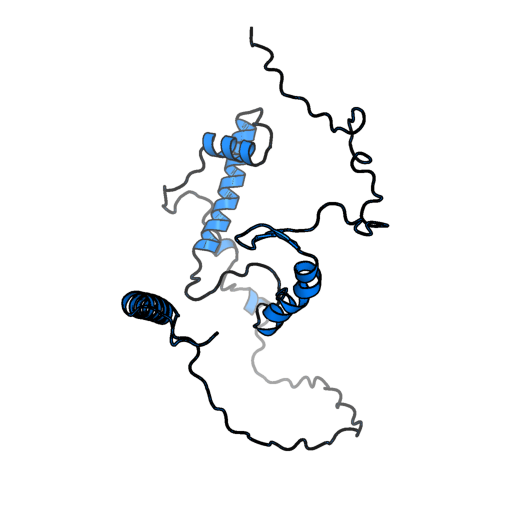190 1.00 76.75 189 ARG A CA 1
ATOM 1471 C C . ARG A 1 189 ? 35.391 4.735 -3.523 1.00 76.75 189 ARG A C 1
ATOM 1473 O O . ARG A 1 189 ? 36.611 4.645 -3.576 1.00 76.75 189 ARG A O 1
ATOM 1480 N N . GLY A 1 190 ? 34.731 5.878 -3.712 1.00 68.81 190 GLY A N 1
ATOM 1481 C CA . GLY A 1 190 ? 35.397 7.175 -3.894 1.00 68.81 190 GLY A CA 1
ATOM 1482 C C . GLY A 1 190 ? 35.639 7.613 -5.341 1.00 68.81 190 GLY A C 1
ATOM 1483 O O . GLY A 1 190 ? 36.233 8.667 -5.543 1.00 68.81 190 GLY A O 1
ATOM 1484 N N . LEU A 1 191 ? 35.165 6.860 -6.341 1.00 71.44 191 LEU A N 1
ATOM 1485 C CA . LEU A 1 191 ? 35.002 7.427 -7.679 1.00 71.44 191 LEU A CA 1
ATOM 1486 C C . LEU A 1 191 ? 33.886 8.480 -7.607 1.00 71.44 191 LEU A C 1
ATOM 1488 O O . LEU A 1 191 ? 32.795 8.140 -7.140 1.00 71.44 191 LEU A O 1
ATOM 1492 N N . PRO A 1 192 ? 34.141 9.737 -8.014 1.00 68.94 192 PRO A N 1
ATOM 1493 C CA . PRO A 1 192 ? 33.091 10.736 -8.091 1.00 68.94 192 PRO A CA 1
ATOM 1494 C C . PRO A 1 192 ? 32.102 10.279 -9.162 1.00 68.94 192 PRO A C 1
ATOM 1496 O O . PRO A 1 192 ? 32.416 10.272 -10.351 1.00 68.94 192 PRO A O 1
ATOM 1499 N N . VAL A 1 193 ? 30.927 9.833 -8.728 1.00 72.50 193 VAL A N 1
ATOM 1500 C CA . VAL A 1 193 ? 29.782 9.684 -9.623 1.00 72.50 193 VAL A CA 1
ATOM 1501 C C . VAL A 1 193 ? 29.358 11.102 -9.985 1.00 72.50 193 VAL A C 1
ATOM 1503 O O . VAL A 1 193 ? 29.278 11.956 -9.102 1.00 72.50 193 VAL A O 1
ATOM 1506 N N . ASP A 1 194 ? 29.153 11.382 -11.272 1.00 72.62 194 ASP A N 1
ATOM 1507 C CA . ASP A 1 194 ? 28.616 12.676 -11.683 1.00 72.62 194 ASP A CA 1
ATOM 1508 C C . ASP A 1 194 ? 27.153 12.749 -11.246 1.00 72.62 194 ASP A C 1
ATOM 1510 O O . ASP A 1 194 ? 26.266 12.175 -11.875 1.00 72.62 194 ASP A O 1
ATOM 1514 N N . THR A 1 195 ? 26.924 13.383 -10.101 1.00 71.00 195 THR A N 1
ATOM 1515 C CA . THR A 1 195 ? 25.601 13.524 -9.489 1.00 71.00 195 THR A CA 1
ATOM 1516 C C . THR A 1 195 ? 24.995 14.903 -9.738 1.00 71.00 195 THR A C 1
ATOM 1518 O O . THR A 1 195 ? 23.938 15.227 -9.188 1.00 71.00 195 THR A O 1
ATOM 1521 N N . ARG A 1 196 ? 25.629 15.708 -10.609 1.00 69.81 196 ARG A N 1
ATOM 1522 C CA . ARG A 1 196 ? 25.142 17.030 -11.023 1.00 69.81 196 ARG A CA 1
ATOM 1523 C C . ARG A 1 196 ? 23.711 16.930 -11.548 1.00 69.81 196 ARG A C 1
ATOM 1525 O O . ARG A 1 196 ? 23.418 16.132 -12.437 1.00 69.81 196 ARG A O 1
ATOM 1532 N N . GLY A 1 197 ? 22.816 17.740 -10.991 1.00 68.94 197 GLY A N 1
ATOM 1533 C CA . GLY A 1 197 ? 21.387 17.743 -11.311 1.00 68.94 197 GLY A CA 1
ATOM 1534 C C . GLY A 1 197 ? 20.546 16.652 -10.631 1.00 68.94 197 GLY A C 1
ATOM 1535 O O . GLY A 1 197 ? 19.324 16.781 -10.628 1.00 68.94 197 GLY A O 1
ATOM 1536 N N . ALA A 1 198 ? 21.152 15.621 -10.027 1.00 68.12 198 ALA A N 1
ATOM 1537 C CA . ALA A 1 198 ? 20.443 14.561 -9.296 1.00 68.12 198 ALA A CA 1
ATOM 1538 C C . ALA A 1 198 ? 20.541 14.719 -7.766 1.00 68.12 198 ALA A C 1
ATOM 1540 O O . ALA A 1 198 ? 19.570 14.465 -7.057 1.00 68.12 198 ALA A O 1
ATOM 1541 N N . GLU A 1 199 ? 21.691 15.164 -7.253 1.00 68.12 199 GLU A N 1
ATOM 1542 C CA . GLU A 1 199 ? 21.958 15.327 -5.812 1.00 68.12 199 GLU A CA 1
ATOM 1543 C C . GLU A 1 199 ? 22.020 16.796 -5.356 1.00 68.12 199 GLU A C 1
ATOM 1545 O O . GLU A 1 199 ? 22.261 17.062 -4.184 1.00 68.12 199 GLU A O 1
ATOM 1550 N N . ASP A 1 200 ? 21.741 17.756 -6.245 1.00 79.94 200 ASP A N 1
ATOM 1551 C CA . ASP A 1 200 ? 21.736 19.197 -5.928 1.00 79.94 200 ASP A CA 1
ATOM 1552 C C . ASP A 1 200 ? 20.492 19.649 -5.127 1.00 79.94 200 ASP A C 1
ATOM 1554 O O . ASP A 1 200 ? 20.265 20.845 -4.929 1.00 79.94 200 ASP A O 1
ATOM 1558 N N . TRP A 1 201 ? 19.652 18.713 -4.675 1.00 86.19 201 TRP A N 1
ATOM 1559 C CA . TRP A 1 201 ? 18.471 19.026 -3.873 1.00 86.19 201 TRP A CA 1
ATOM 1560 C C . TRP A 1 201 ? 18.845 19.163 -2.394 1.00 86.19 201 TRP A C 1
ATOM 1562 O O . TRP A 1 201 ? 19.638 18.383 -1.877 1.00 86.19 201 TRP A O 1
ATOM 1572 N N . ASP A 1 202 ? 18.262 20.148 -1.699 1.00 87.88 202 ASP A N 1
ATOM 1573 C CA . ASP A 1 202 ? 18.458 20.325 -0.255 1.00 87.88 202 ASP A CA 1
ATOM 1574 C C . ASP A 1 202 ? 17.668 19.253 0.520 1.00 87.88 202 ASP A C 1
ATOM 1576 O O . ASP A 1 202 ? 16.434 19.351 0.587 1.00 87.88 202 ASP A O 1
ATOM 1580 N N . PRO A 1 203 ? 18.332 18.264 1.160 1.00 87.38 203 PRO A N 1
ATOM 1581 C CA . PRO A 1 203 ? 17.644 17.160 1.821 1.00 87.38 203 PRO A CA 1
ATOM 1582 C C . PRO A 1 203 ? 16.723 17.593 2.960 1.00 87.38 203 PRO A C 1
ATOM 1584 O O . PRO A 1 203 ? 15.742 16.920 3.269 1.00 87.38 203 PRO A O 1
ATOM 1587 N N . ILE A 1 204 ? 17.029 18.735 3.574 1.00 90.94 204 ILE A N 1
ATOM 1588 C CA . ILE A 1 204 ? 16.314 19.291 4.728 1.00 90.94 204 ILE A CA 1
ATOM 1589 C C . ILE A 1 204 ? 15.468 20.516 4.354 1.00 90.94 204 ILE A C 1
ATOM 1591 O O . ILE A 1 204 ? 14.898 21.163 5.236 1.00 90.94 204 ILE A O 1
ATOM 1595 N N . GLY A 1 205 ? 15.371 20.851 3.063 1.00 90.50 205 GLY A N 1
ATOM 1596 C CA . GLY A 1 205 ? 14.699 22.065 2.596 1.00 90.50 205 GLY A CA 1
ATOM 1597 C C . GLY A 1 205 ? 13.193 22.076 2.873 1.00 90.50 205 GLY A C 1
ATOM 1598 O O . GLY A 1 205 ? 12.624 23.131 3.133 1.00 90.50 205 GLY A O 1
ATOM 1599 N N . THR A 1 206 ? 12.564 20.897 2.885 1.00 92.00 206 THR A N 1
ATOM 1600 C CA . THR A 1 206 ? 11.110 20.732 3.102 1.00 92.00 206 THR A CA 1
ATOM 1601 C C . THR A 1 206 ? 10.755 20.406 4.563 1.00 92.00 206 THR A C 1
ATOM 1603 O O . THR A 1 206 ? 9.583 20.275 4.904 1.00 92.00 206 THR A O 1
ATOM 1606 N N . ALA A 1 207 ? 11.744 20.259 5.450 1.00 93.12 207 ALA A N 1
ATOM 1607 C CA . ALA A 1 207 ? 11.500 19.896 6.845 1.00 93.12 207 ALA A CA 1
ATOM 1608 C C . ALA A 1 207 ? 10.903 21.068 7.642 1.00 93.12 207 ALA A C 1
ATOM 1610 O O . ALA A 1 207 ? 11.407 22.189 7.562 1.00 93.12 207 ALA A O 1
ATOM 1611 N N . SER A 1 208 ? 9.878 20.799 8.456 1.00 91.00 208 SER A N 1
ATOM 1612 C CA . SER A 1 208 ? 9.297 21.788 9.377 1.00 91.00 208 SER A CA 1
ATOM 1613 C C . SER A 1 208 ? 10.256 22.165 10.507 1.00 91.00 208 SER A C 1
ATOM 1615 O O . SER A 1 208 ? 10.335 23.330 10.884 1.00 91.00 208 SER A O 1
ATOM 1617 N N . GLU A 1 209 ? 11.014 21.191 11.018 1.00 92.69 209 GLU A N 1
ATOM 1618 C CA . GLU A 1 209 ? 11.992 21.372 12.089 1.00 92.69 209 GLU A CA 1
ATOM 1619 C C . GLU A 1 209 ? 13.341 20.769 11.699 1.00 92.69 209 GLU A C 1
ATOM 1621 O O . GLU A 1 209 ? 13.433 19.641 11.205 1.00 92.69 209 GLU A O 1
ATOM 1626 N N . LYS A 1 210 ? 14.413 21.535 11.921 1.00 93.50 210 LYS A N 1
ATOM 1627 C CA . LYS A 1 210 ? 15.782 21.124 11.608 1.00 93.50 210 LYS A CA 1
ATOM 1628 C C . LYS A 1 210 ? 16.775 21.718 12.592 1.00 93.50 210 LYS A C 1
ATOM 1630 O O . LYS A 1 210 ? 16.665 22.880 12.979 1.00 93.50 210 LYS A O 1
ATOM 1635 N N . VAL A 1 211 ? 17.788 20.931 12.937 1.00 92.00 211 VAL A N 1
ATOM 1636 C CA . VAL A 1 211 ? 18.947 21.383 13.714 1.00 92.00 211 VAL A CA 1
ATOM 1637 C C . VAL A 1 211 ? 20.195 21.068 12.902 1.00 92.00 211 VAL A C 1
ATOM 1639 O O . VAL A 1 211 ? 20.598 19.914 12.746 1.00 92.00 211 VAL A O 1
ATOM 1642 N N . GLY A 1 212 ? 20.804 22.108 12.333 1.00 90.62 212 GLY A N 1
ATOM 1643 C CA . GLY A 1 212 ? 21.950 21.960 11.438 1.00 90.62 212 GLY A CA 1
ATOM 1644 C C . GLY A 1 212 ? 21.602 21.124 10.203 1.00 90.62 212 GLY A C 1
ATOM 1645 O O . GLY A 1 212 ? 20.810 21.557 9.372 1.00 90.62 212 GLY A O 1
ATOM 1646 N N . ARG A 1 213 ? 22.212 19.937 10.084 1.00 90.38 213 ARG A N 1
ATOM 1647 C CA . ARG A 1 213 ? 22.000 18.987 8.972 1.00 90.38 213 ARG A CA 1
ATOM 1648 C C . ARG A 1 213 ? 21.093 17.805 9.336 1.00 90.38 213 ARG A C 1
ATOM 1650 O O . ARG A 1 213 ? 21.096 16.803 8.627 1.00 90.38 213 ARG A O 1
ATOM 1657 N N . TYR A 1 214 ? 20.375 17.888 10.451 1.00 93.12 214 TYR A N 1
ATOM 1658 C CA . TYR A 1 214 ? 19.585 16.782 10.983 1.00 93.12 214 TYR A CA 1
ATOM 1659 C C . TYR A 1 214 ? 18.107 17.158 11.088 1.00 93.12 214 TYR A C 1
ATOM 1661 O O . TYR A 1 214 ? 17.767 18.303 11.401 1.00 93.12 214 TYR A O 1
ATOM 1669 N N . PHE A 1 215 ? 17.243 16.168 10.857 1.00 94.12 215 PHE A N 1
ATOM 1670 C CA . PHE A 1 215 ? 15.824 16.250 11.189 1.00 94.12 215 PHE A CA 1
ATOM 1671 C C . PHE A 1 215 ? 15.652 16.150 12.703 1.00 94.12 215 PHE A C 1
ATOM 1673 O O . PHE A 1 215 ? 16.321 15.341 13.353 1.00 94.12 215 PHE A O 1
ATOM 1680 N N . VAL A 1 216 ? 14.756 16.964 13.253 1.00 93.69 216 VAL A N 1
ATOM 1681 C CA . VAL A 1 216 ? 14.348 16.862 14.655 1.00 93.69 216 VAL A CA 1
ATOM 1682 C C . VAL A 1 216 ? 13.069 16.042 14.710 1.00 93.69 216 VAL A C 1
ATOM 1684 O O . VAL A 1 216 ? 12.144 16.271 13.937 1.00 93.69 216 VAL A O 1
ATOM 1687 N N . VAL A 1 217 ? 13.046 15.054 15.598 1.00 92.06 217 VAL A N 1
ATOM 1688 C CA . VAL A 1 217 ? 11.856 14.265 15.909 1.00 92.06 217 VAL A CA 1
ATOM 1689 C C . VAL A 1 217 ? 11.732 14.247 17.421 1.00 92.06 217 VAL A C 1
ATOM 1691 O O . VAL A 1 217 ? 12.711 13.946 18.110 1.00 92.06 217 VAL A O 1
ATOM 1694 N N . ASP A 1 218 ? 10.541 14.546 17.930 1.00 89.69 218 ASP A N 1
ATOM 1695 C CA . ASP A 1 218 ? 10.245 14.425 19.351 1.00 89.69 218 ASP A CA 1
ATOM 1696 C C . ASP A 1 218 ? 10.385 12.963 19.783 1.00 89.69 218 ASP A C 1
ATOM 1698 O O . ASP A 1 218 ? 9.535 12.109 19.518 1.00 89.69 218 ASP A O 1
ATOM 1702 N N . GLY A 1 219 ? 11.489 12.657 20.461 1.00 82.75 219 GLY A N 1
ATOM 1703 C CA . GLY A 1 219 ? 11.633 11.405 21.184 1.00 82.75 219 GLY A CA 1
ATOM 1704 C C . GLY A 1 219 ? 10.684 11.452 22.369 1.00 82.75 219 GLY A C 1
ATOM 1705 O O . GLY A 1 219 ? 10.907 12.241 23.284 1.00 82.75 219 GLY A O 1
ATOM 1706 N N . GLY A 1 220 ? 9.614 10.653 22.337 1.00 68.75 220 GLY A N 1
ATOM 1707 C CA . GLY A 1 220 ? 8.599 10.620 23.387 1.00 68.75 220 GLY A CA 1
ATOM 1708 C C . GLY A 1 220 ? 9.236 10.514 24.771 1.00 68.75 220 GLY A C 1
ATOM 1709 O O . GLY A 1 220 ? 9.677 9.444 25.186 1.00 68.75 220 GLY A O 1
ATOM 1710 N N . SER A 1 221 ? 9.294 11.633 25.493 1.00 53.19 221 SER A N 1
ATOM 1711 C CA . SER A 1 221 ? 9.608 11.612 26.911 1.00 53.19 221 SER A CA 1
ATOM 1712 C C . SER A 1 221 ? 8.378 11.048 27.607 1.00 53.19 221 SER A C 1
ATOM 1714 O O . SER A 1 221 ? 7.301 11.644 27.587 1.00 53.19 221 SER A O 1
ATOM 1716 N N .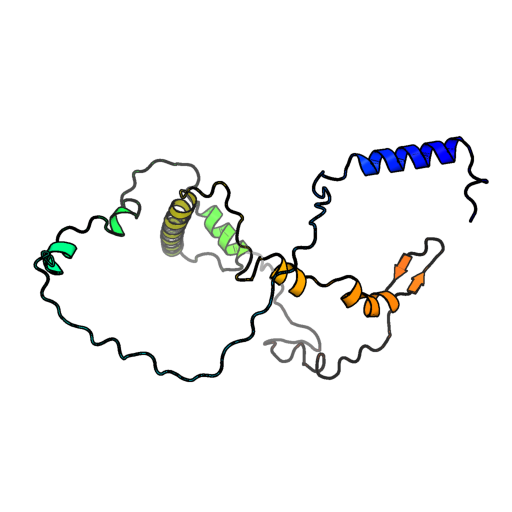 LEU A 1 222 ? 8.525 9.857 28.185 1.00 52.03 222 LEU A N 1
ATOM 1717 C CA . LEU A 1 222 ? 7.593 9.341 29.178 1.00 52.03 222 LEU A CA 1
ATOM 1718 C C . LEU A 1 222 ? 7.568 10.355 30.327 1.00 52.03 222 LEU A C 1
ATOM 1720 O O . LEU A 1 222 ? 8.389 10.294 31.240 1.00 52.03 222 LEU A O 1
ATOM 1724 N N . LYS A 1 223 ? 6.655 11.327 30.268 1.00 50.81 223 LYS A N 1
ATOM 1725 C CA . LYS A 1 223 ? 6.239 12.052 31.462 1.00 50.81 223 LYS A CA 1
ATOM 1726 C C . LYS A 1 223 ? 5.608 11.005 32.370 1.00 50.81 223 LYS A C 1
ATOM 1728 O O . LYS A 1 223 ? 4.554 10.464 32.043 1.00 50.81 223 LYS A O 1
ATOM 1733 N N . GLY A 1 224 ? 6.326 10.665 33.439 1.00 44.16 224 GLY A N 1
ATOM 1734 C CA . GLY A 1 224 ? 5.831 9.813 34.507 1.00 44.16 224 GLY A CA 1
ATOM 1735 C C . GLY A 1 224 ? 4.465 10.314 34.954 1.00 44.16 224 GLY A C 1
ATOM 1736 O O . GLY A 1 224 ? 4.307 11.500 35.239 1.00 44.16 224 GLY A O 1
ATOM 1737 N N . GLY A 1 225 ? 3.486 9.412 34.924 1.00 40.53 225 GLY A N 1
ATOM 1738 C CA . GLY A 1 225 ? 2.217 9.617 35.598 1.00 40.53 225 GLY A CA 1
ATOM 1739 C C . GLY A 1 225 ? 2.480 9.684 37.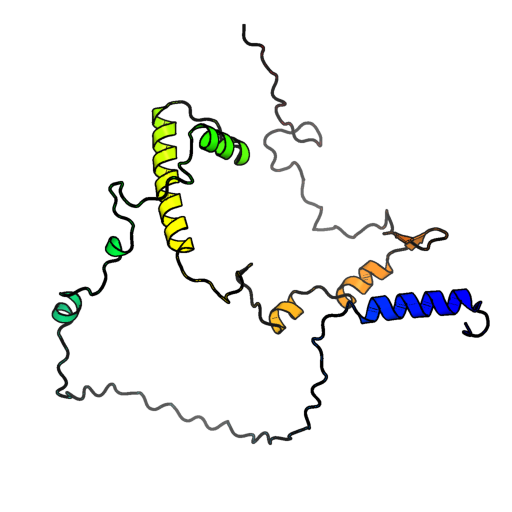095 1.00 40.53 225 GLY A C 1
ATOM 1740 O O . GLY A 1 225 ? 3.094 8.774 37.654 1.00 40.53 225 GLY A O 1
ATOM 1741 N N . GLU A 1 226 ? 2.075 10.803 37.676 1.00 30.05 226 GLU A N 1
ATOM 1742 C CA . GLU A 1 226 ? 1.816 10.967 39.104 1.00 30.05 226 GLU A CA 1
ATOM 1743 C C . GLU A 1 226 ? 0.530 10.218 39.484 1.00 30.05 226 GLU A C 1
ATOM 1745 O O . GLU A 1 226 ? -0.403 10.194 38.642 1.00 30.05 226 GLU A O 1
#

Mean predicted aligned error: 19.2 Å

Organism: NCBI:txid339359

Solvent-accessible surface area (backbone atoms only — not comparable to full-atom values): 15777 Å² total; per-residue (Å²): 134,78,85,86,81,64,53,71,70,58,51,50,52,53,53,50,53,56,51,59,58,62,73,70,59,80,94,79,77,82,85,77,87,76,80,90,78,91,76,84,85,80,88,83,85,93,74,96,71,81,79,80,79,80,72,83,74,86,70,86,67,96,61,87,78,71,49,72,66,64,60,61,70,60,66,90,72,54,76,73,76,74,47,79,72,92,69,91,77,77,93,74,88,84,75,76,85,45,73,67,56,51,53,49,50,30,53,77,70,73,45,79,78,72,92,45,71,68,56,45,51,52,52,49,55,50,50,53,56,54,50,50,57,52,49,59,61,66,68,53,90,60,86,94,62,82,83,82,87,64,102,64,61,83,46,81,62,41,47,56,74,69,50,82,48,69,77,76,42,40,75,62,57,71,58,37,43,70,49,70,95,84,55,44,78,39,77,67,81,85,71,84,72,89,44,82,89,73,64,80,64,67,93,66,72,84,54,94,48,70,58,91,96,39,79,65,74,90,73,83,73,81,74,75,83,128

pLDDT: mean 74.34, std 18.93, range [30.05, 97.62]

Radius of gyration: 34.51 Å; Cα contacts (8 Å, |Δi|>4): 54; chains: 1; bounding box: 88×62×93 Å

InterPro domains:
  IPR003837 Glu-tRNAGln amidotransferase C subunit [PTHR15004] (66-216)
  IPR049545 Glutamyl-tRNA amidotransferase complex subunit Gta3 domain [PF20978] (96-148)

Secondary structure (DSSP, 8-state):
--GGG--HHHHHHHHHHHHHHHSSS-S----------------------PPPP---------S----HHHHHTS-S--HHHHSPPSSS-S--TT----HHHHHHHHHHTTPPPPSSHHHHHHHHHHHHHHHHHHHHHHTS--TTPPPP-SSS--SHHHHHHHS--HHHHHHHHTTEEEETTTTEEEEPSS-----TTTS-S-TTTT-SSEETTEE-----------

Sequence (226 aa):
MNSSQLCHNCREALHAQLRSYRSSIPIRYRTITILSTRHQRHNRSRGATKPPGRALSSSSGSGGTKSLSEILSKPSWSVRSLLPPKSGETSQEDNVVTPQTLRHLLHLSSLPAPKTAEEEASMLSTLQSQLRFVRDIQSVDTTGVEPLRAIRDETSHGDKEIAIGLDDLQNILDQEDVVGHNKRPRRRRGLPVDTRGAEDWDPIGTASEKVGRYFVVDGGSLKGGE

Foldseek 3Di:
DDPPPDDPVRVVVVVVVVVVVVVPDPPPDDDDDDDDDDDDDDDDDDDDDDPPPPDPPPDPDPDDPQPPCNVVVCDVDDVVVLAPPPDDDDDDPDDQCDLVNVQVVCVVVVHDDDPDPVVSVVVSVVVVNVVSVVVSVVPDDCPPPDDDPDPFDPPPVRCVVPDCDCVNCVVVQVQWAQDDPVRDTDHDPDDDDPCVPPPPDQPCPPAPDDDDNDHDDPPDDPPDDD